Protein AF-A0A6M1YIR1-F1 (afdb_monomer_lite)

Structure (mmCIF, N/CA/C/O backbone):
data_AF-A0A6M1YIR1-F1
#
_entry.id   AF-A0A6M1YIR1-F1
#
loop_
_atom_site.group_PDB
_atom_site.id
_atom_site.type_symbol
_atom_site.label_atom_id
_atom_site.label_alt_id
_atom_site.label_comp_id
_atom_site.label_asym_id
_atom_site.label_entity_id
_atom_site.label_seq_id
_atom_site.pdbx_PDB_ins_code
_atom_site.Cartn_x
_atom_site.Cartn_y
_atom_site.Cartn_z
_atom_site.occupancy
_atom_site.B_iso_or_equiv
_atom_site.auth_seq_id
_atom_site.auth_comp_id
_atom_site.auth_asym_id
_atom_site.auth_atom_id
_atom_site.pdbx_PDB_model_num
ATOM 1 N N . ALA A 1 1 ? -8.664 -7.525 7.347 1.00 72.62 1 ALA A N 1
ATOM 2 C CA . ALA A 1 1 ? -7.209 -7.748 7.462 1.00 72.62 1 ALA A CA 1
ATOM 3 C C . ALA A 1 1 ? -6.805 -9.160 7.034 1.00 72.62 1 ALA A C 1
ATOM 5 O O . ALA A 1 1 ? -6.146 -9.256 6.020 1.00 72.62 1 ALA A O 1
ATOM 6 N N . MET A 1 2 ? -7.234 -10.249 7.694 1.00 84.50 2 MET A N 1
ATOM 7 C CA . MET A 1 2 ? -6.685 -11.610 7.453 1.00 84.50 2 MET A CA 1
ATOM 8 C C . MET A 1 2 ? -6.584 -12.082 5.988 1.00 84.50 2 MET A C 1
ATOM 10 O O . MET A 1 2 ? -5.693 -12.856 5.674 1.00 84.50 2 MET A O 1
ATOM 14 N N . TYR A 1 3 ? -7.477 -11.632 5.101 1.00 91.62 3 TYR A N 1
ATOM 15 C CA . TYR A 1 3 ? -7.536 -12.110 3.716 1.00 91.62 3 TYR A CA 1
ATOM 16 C C . TYR A 1 3 ? -6.988 -11.143 2.663 1.00 91.62 3 TYR A C 1
ATOM 18 O O . TYR A 1 3 ? -6.959 -11.531 1.503 1.00 91.62 3 TYR A O 1
ATOM 26 N N . HIS A 1 4 ? -6.598 -9.911 3.018 1.00 95.69 4 HIS A N 1
ATOM 27 C CA . HIS A 1 4 ? -6.227 -8.901 2.009 1.00 95.69 4 HIS A CA 1
ATOM 28 C C . HIS A 1 4 ? -5.069 -9.372 1.109 1.00 95.69 4 HIS A C 1
ATOM 30 O O . HIS A 1 4 ? -5.138 -9.214 -0.104 1.00 95.69 4 HIS A O 1
ATOM 36 N N . ASP A 1 5 ? -4.122 -10.093 1.710 1.00 96.31 5 ASP A N 1
ATOM 37 C CA . ASP A 1 5 ? -2.925 -10.659 1.089 1.00 96.31 5 ASP A CA 1
ATOM 38 C C . ASP A 1 5 ? -3.061 -12.124 0.636 1.00 96.31 5 ASP A C 1
ATOM 40 O O . ASP A 1 5 ? -2.069 -12.773 0.303 1.00 96.31 5 ASP A O 1
ATOM 44 N N . ILE A 1 6 ? -4.270 -12.700 0.609 1.00 96.75 6 ILE A N 1
ATOM 45 C CA . ILE A 1 6 ? -4.440 -14.145 0.356 1.00 96.75 6 ILE A CA 1
ATOM 46 C C . ILE A 1 6 ? -3.857 -14.598 -0.994 1.00 96.75 6 ILE A C 1
ATOM 48 O O . ILE A 1 6 ? -3.496 -15.758 -1.148 1.00 96.75 6 ILE A O 1
ATOM 52 N N . GLY A 1 7 ? -3.712 -13.708 -1.978 1.00 96.81 7 GLY A N 1
ATOM 53 C CA . GLY A 1 7 ? -3.092 -14.065 -3.255 1.00 96.81 7 GLY A CA 1
ATOM 54 C C . GLY A 1 7 ? -1.586 -14.329 -3.186 1.00 96.81 7 GLY A C 1
ATOM 55 O O . GLY A 1 7 ? -1.067 -15.011 -4.070 1.00 96.81 7 GLY A O 1
ATOM 56 N N . LYS A 1 8 ? -0.887 -13.885 -2.129 1.00 96.06 8 LYS A N 1
ATOM 57 C CA . LYS A 1 8 ? 0.551 -14.149 -1.941 1.00 96.06 8 LYS A CA 1
ATOM 58 C C . LYS A 1 8 ? 0.862 -15.647 -1.831 1.00 96.06 8 LYS A C 1
ATOM 60 O O . LYS A 1 8 ? 1.969 -16.063 -2.157 1.00 96.06 8 LYS A O 1
ATOM 65 N N . ILE A 1 9 ? -0.119 -16.481 -1.457 1.00 95.12 9 ILE A N 1
ATOM 66 C CA . ILE A 1 9 ? 0.056 -17.939 -1.305 1.00 95.12 9 ILE A CA 1
ATOM 67 C C . ILE A 1 9 ? 0.475 -18.648 -2.599 1.00 95.12 9 ILE A C 1
ATOM 69 O O . ILE A 1 9 ? 1.015 -19.749 -2.540 1.00 95.12 9 ILE A O 1
ATOM 73 N N . TYR A 1 10 ? 0.211 -18.050 -3.764 1.00 94.12 10 TYR A N 1
ATOM 74 C CA . TYR A 1 10 ? 0.579 -18.640 -5.051 1.00 94.12 10 TYR A CA 1
ATOM 75 C C . TYR A 1 10 ? 2.058 -18.444 -5.393 1.00 94.12 10 TYR A C 1
ATOM 77 O O . TYR A 1 10 ? 2.614 -19.216 -6.172 1.00 94.12 10 TYR A O 1
ATOM 85 N N . THR A 1 11 ? 2.685 -17.407 -4.843 1.00 92.31 11 THR A N 1
ATOM 86 C CA . THR A 1 11 ? 4.074 -17.017 -5.119 1.00 92.31 11 THR A CA 1
ATOM 87 C C . THR A 1 11 ? 4.776 -16.517 -3.849 1.00 92.31 11 THR A C 1
ATOM 89 O O . THR A 1 11 ? 5.358 -15.430 -3.844 1.00 92.31 11 THR A O 1
ATOM 92 N N . PRO A 1 12 ? 4.757 -17.293 -2.749 1.00 93.38 12 PRO A N 1
ATOM 93 C CA . PRO A 1 12 ? 5.243 -16.833 -1.450 1.00 93.38 12 PRO A CA 1
ATOM 94 C C . PRO A 1 12 ? 6.713 -16.402 -1.493 1.00 93.38 12 PRO A C 1
ATOM 96 O O . PRO A 1 12 ? 7.084 -15.445 -0.825 1.00 93.38 12 PRO A O 1
ATOM 99 N N . GLN A 1 13 ? 7.537 -17.038 -2.331 1.00 91.81 13 GLN A N 1
ATOM 100 C CA . GLN A 1 13 ? 8.969 -16.765 -2.463 1.00 91.81 13 GLN A CA 1
ATOM 101 C C . GLN A 1 13 ? 9.322 -15.338 -2.922 1.00 91.81 13 GLN A C 1
ATOM 103 O O . GLN A 1 13 ? 10.467 -14.917 -2.748 1.00 91.81 13 GLN A O 1
ATOM 108 N N . TYR A 1 14 ? 8.379 -14.592 -3.508 1.00 91.88 14 TYR A N 1
ATOM 109 C CA . TYR A 1 14 ? 8.599 -13.198 -3.916 1.00 91.88 14 TYR A CA 1
ATOM 110 C C . TYR A 1 14 ? 8.294 -12.195 -2.793 1.00 91.88 14 TYR A C 1
ATOM 112 O O . TYR A 1 14 ? 8.690 -11.043 -2.875 1.00 91.88 14 TYR A O 1
ATOM 120 N N . PHE A 1 15 ? 7.675 -12.620 -1.693 1.00 91.56 15 PHE A N 1
ATOM 121 C CA . PHE A 1 15 ? 7.330 -11.726 -0.590 1.00 91.56 15 PHE A CA 1
ATOM 122 C C . PHE A 1 15 ? 8.348 -11.848 0.541 1.00 91.56 15 PHE A C 1
ATOM 124 O O . PHE A 1 15 ? 8.647 -12.947 1.012 1.00 91.56 15 PHE A O 1
ATOM 131 N N . THR A 1 16 ? 8.910 -10.714 0.962 1.00 87.25 16 THR A N 1
ATOM 132 C 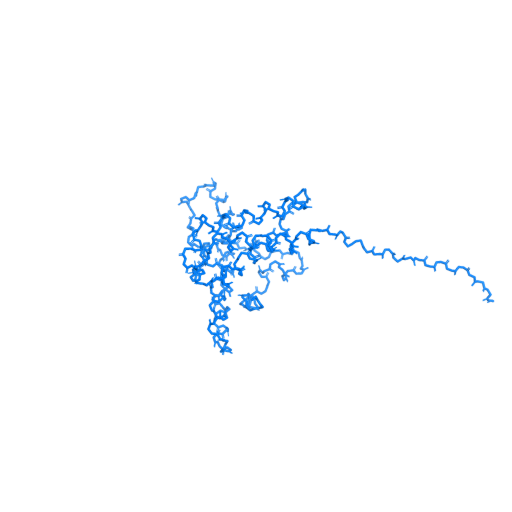CA . THR A 1 16 ? 10.041 -10.647 1.901 1.00 87.25 16 THR A CA 1
ATOM 133 C C . THR A 1 16 ? 9.762 -11.332 3.236 1.00 87.25 16 THR A C 1
ATOM 135 O O . THR A 1 16 ? 10.646 -11.976 3.790 1.00 87.25 16 THR A O 1
ATOM 138 N N . GLU A 1 17 ? 8.524 -11.267 3.717 1.00 85.50 17 GLU A N 1
ATOM 139 C CA . GLU A 1 17 ? 8.056 -11.897 4.951 1.00 85.50 17 GLU A CA 1
ATOM 140 C C . GLU A 1 17 ? 8.088 -13.435 4.911 1.00 85.50 17 GLU A C 1
ATOM 142 O O . GLU A 1 17 ? 8.083 -14.080 5.957 1.00 85.50 17 GLU A O 1
ATOM 147 N N . ASN A 1 18 ? 8.171 -14.031 3.718 1.00 86.62 18 ASN A N 1
ATOM 148 C CA . ASN A 1 18 ? 8.211 -15.481 3.515 1.00 86.62 18 ASN A CA 1
ATOM 149 C C . ASN A 1 18 ? 9.610 -15.999 3.126 1.00 86.62 18 ASN A C 1
ATOM 151 O O . ASN A 1 18 ? 9.806 -17.209 2.987 1.00 86.62 18 ASN A O 1
ATOM 155 N N . GLN A 1 19 ? 10.596 -15.117 2.931 1.00 81.94 19 GLN A N 1
ATOM 156 C CA . GLN A 1 19 ? 11.948 -15.503 2.521 1.00 81.94 19 GLN A CA 1
ATOM 157 C C . GLN A 1 19 ? 12.788 -15.929 3.736 1.00 81.94 19 GLN A C 1
ATOM 159 O O . GLN A 1 19 ? 13.289 -15.102 4.490 1.00 81.94 19 GLN A O 1
ATOM 164 N N . GLN A 1 20 ? 12.989 -17.239 3.910 1.00 72.06 20 GLN A N 1
ATOM 165 C CA . GLN A 1 20 ? 13.767 -17.795 5.033 1.00 72.06 20 GLN A CA 1
ATOM 166 C C . GLN A 1 20 ? 15.288 -17.778 4.811 1.00 72.06 20 GLN A C 1
ATOM 168 O O . GLN A 1 20 ? 16.057 -17.758 5.767 1.00 72.06 20 GLN A O 1
ATOM 173 N N . THR A 1 21 ? 15.742 -17.813 3.556 1.00 66.12 21 THR A N 1
ATOM 174 C CA . THR A 1 21 ? 17.153 -18.052 3.198 1.00 66.12 21 THR A CA 1
ATOM 175 C C . THR A 1 21 ? 17.980 -16.773 3.045 1.00 66.12 21 THR A C 1
ATOM 177 O O . THR A 1 21 ? 19.141 -16.839 2.648 1.00 66.12 21 THR A O 1
ATOM 180 N N . GLY A 1 22 ? 17.397 -15.599 3.315 1.00 71.81 22 GLY A N 1
ATOM 181 C CA . GLY A 1 22 ? 18.049 -14.293 3.141 1.00 71.81 22 GLY A CA 1
ATOM 182 C C . GLY A 1 22 ? 18.348 -13.911 1.682 1.00 71.81 22 GLY A C 1
ATOM 183 O O . GLY A 1 22 ? 18.827 -12.806 1.423 1.00 71.81 22 GLY A O 1
ATOM 184 N N . PHE A 1 23 ? 18.061 -14.792 0.718 1.00 82.25 23 PHE A N 1
ATOM 185 C CA . PHE A 1 23 ? 18.210 -14.509 -0.703 1.00 82.25 23 PHE A CA 1
ATOM 186 C C . PHE A 1 23 ? 16.923 -13.903 -1.266 1.00 82.25 23 PHE A C 1
ATOM 188 O O . PHE A 1 23 ? 15.890 -14.567 -1.341 1.00 82.25 23 PHE A O 1
ATOM 195 N N . ASN A 1 24 ? 17.004 -12.642 -1.694 1.00 86.69 24 ASN A N 1
ATOM 196 C CA . ASN A 1 24 ? 15.882 -11.958 -2.319 1.00 86.69 24 ASN A CA 1
ATOM 197 C C . ASN A 1 24 ? 15.771 -12.337 -3.804 1.00 86.69 24 ASN A C 1
ATOM 199 O O . ASN A 1 24 ? 16.600 -11.920 -4.618 1.00 86.69 24 ASN A O 1
ATOM 203 N N . MET A 1 25 ? 14.711 -13.077 -4.144 1.00 89.00 25 MET A N 1
ATOM 204 C CA . MET A 1 25 ? 14.412 -13.535 -5.506 1.00 89.00 25 MET A CA 1
ATOM 205 C C . MET A 1 25 ? 14.293 -12.395 -6.524 1.00 89.00 25 MET A C 1
ATOM 207 O O . MET A 1 25 ? 14.624 -12.593 -7.689 1.00 89.00 25 MET A O 1
ATOM 211 N N . HIS A 1 26 ? 13.897 -11.194 -6.095 1.00 93.25 26 HIS A N 1
ATOM 212 C CA . HIS A 1 26 ? 13.769 -10.027 -6.971 1.00 93.25 26 HIS A CA 1
ATOM 213 C C . HIS A 1 26 ? 15.094 -9.539 -7.570 1.00 93.25 26 HIS A C 1
ATOM 215 O O . HIS A 1 26 ? 15.085 -8.763 -8.514 1.00 93.25 26 HIS A O 1
ATOM 221 N N . ARG A 1 27 ? 16.246 -10.017 -7.078 1.00 90.62 27 ARG A N 1
ATOM 222 C CA . ARG A 1 27 ? 17.555 -9.733 -7.696 1.00 90.62 27 ARG A CA 1
ATOM 223 C C . ARG A 1 27 ? 17.753 -10.405 -9.057 1.00 90.62 27 ARG A C 1
ATOM 225 O O . ARG A 1 27 ? 18.720 -10.087 -9.737 1.00 90.62 27 ARG A O 1
ATOM 232 N N . LEU A 1 28 ? 16.897 -11.363 -9.411 1.00 91.81 28 LEU A N 1
ATOM 233 C CA . LEU A 1 28 ? 16.970 -12.120 -10.662 1.00 91.81 28 LEU A CA 1
ATOM 234 C C . LEU A 1 28 ? 16.115 -11.516 -11.785 1.00 91.81 28 LEU A C 1
ATOM 236 O O . LEU A 1 28 ? 16.090 -12.079 -12.874 1.00 91.81 28 LEU A O 1
ATOM 240 N N . PHE A 1 29 ? 15.402 -10.424 -11.511 1.00 94.81 29 PHE A N 1
ATOM 241 C CA . PHE A 1 29 ? 14.403 -9.843 -12.399 1.00 94.81 29 PHE A CA 1
ATOM 242 C C . PHE A 1 29 ? 14.660 -8.355 -12.591 1.00 94.81 29 PHE A C 1
ATOM 244 O O . PHE A 1 29 ? 15.182 -7.684 -11.695 1.00 94.81 29 PHE A O 1
ATOM 251 N N . GLU A 1 30 ? 14.215 -7.827 -13.725 1.00 96.31 30 GLU A N 1
ATOM 252 C CA . GLU A 1 30 ? 14.158 -6.383 -13.912 1.00 96.31 30 GLU A CA 1
ATOM 253 C C . GLU A 1 30 ? 13.113 -5.752 -12.967 1.00 96.31 30 GLU A C 1
ATOM 255 O O . GLU A 1 30 ? 12.180 -6.430 -12.508 1.00 96.31 30 GLU A O 1
ATOM 260 N N . PRO A 1 31 ? 13.228 -4.449 -12.645 1.00 97.06 31 PRO A N 1
ATOM 261 C CA . PRO A 1 31 ? 12.301 -3.795 -11.724 1.00 97.06 31 PRO A CA 1
ATOM 262 C C . PRO A 1 31 ? 10.833 -3.905 -12.155 1.00 97.06 31 PRO A C 1
ATOM 264 O O . PRO A 1 31 ? 9.969 -4.144 -11.313 1.00 97.06 31 PRO A O 1
ATOM 267 N N . GLU A 1 32 ? 10.548 -3.775 -13.455 1.00 97.06 32 GLU A N 1
ATOM 268 C CA . GLU A 1 32 ? 9.191 -3.935 -13.997 1.00 97.06 32 GLU A CA 1
ATOM 269 C C . GLU A 1 32 ? 8.645 -5.344 -13.726 1.00 97.06 32 GLU A C 1
ATOM 271 O O . GLU A 1 32 ? 7.548 -5.489 -13.191 1.00 97.06 32 GLU A O 1
ATOM 276 N N . GLU A 1 33 ? 9.422 -6.388 -14.020 1.00 96.88 33 GLU A N 1
ATOM 277 C CA . GLU A 1 33 ? 9.016 -7.780 -13.793 1.00 96.88 33 GLU A CA 1
ATOM 278 C C . GLU A 1 33 ? 8.751 -8.050 -12.306 1.00 96.88 33 GLU A C 1
ATOM 280 O O . GLU A 1 33 ? 7.743 -8.657 -11.938 1.00 96.88 33 GLU A O 1
ATOM 285 N N . SER A 1 34 ? 9.623 -7.538 -11.436 1.00 97.19 34 SER A N 1
ATOM 286 C CA . SER A 1 34 ? 9.454 -7.624 -9.987 1.00 97.19 34 SER A CA 1
ATOM 287 C C . SER A 1 34 ? 8.181 -6.934 -9.499 1.00 97.19 34 SER A C 1
ATOM 289 O O . SER A 1 34 ? 7.460 -7.493 -8.670 1.00 97.19 34 SER A O 1
ATOM 291 N N . ALA A 1 35 ? 7.879 -5.744 -10.025 1.00 97.38 35 ALA A N 1
ATOM 292 C CA . ALA A 1 35 ? 6.650 -5.032 -9.703 1.00 97.38 35 ALA A CA 1
ATOM 293 C C . ALA A 1 35 ? 5.416 -5.827 -10.145 1.00 97.38 35 ALA A C 1
ATOM 295 O O . ALA A 1 35 ? 4.482 -5.976 -9.360 1.00 97.38 35 ALA A O 1
ATOM 296 N N . GLN A 1 36 ? 5.431 -6.402 -11.351 1.00 96.94 36 GLN A N 1
ATOM 297 C CA . GLN A 1 36 ? 4.320 -7.208 -11.863 1.00 96.94 36 GLN A CA 1
ATOM 298 C C . GLN A 1 36 ? 4.069 -8.464 -11.019 1.00 96.94 36 GLN A C 1
ATOM 300 O O . GLN A 1 36 ? 2.919 -8.745 -10.678 1.00 96.94 36 GLN A O 1
ATOM 305 N N . LEU A 1 37 ? 5.126 -9.172 -10.602 1.00 95.94 37 LEU A N 1
ATOM 306 C CA . LEU A 1 37 ? 5.015 -10.334 -9.709 1.00 95.94 37 LEU A CA 1
ATOM 307 C C . LEU A 1 37 ? 4.378 -9.979 -8.360 1.00 95.94 37 LEU A C 1
ATOM 309 O O . LEU A 1 37 ? 3.604 -10.769 -7.815 1.00 95.94 37 LEU A O 1
ATOM 313 N N . ILE A 1 38 ? 4.687 -8.794 -7.827 1.00 96.56 38 ILE A N 1
ATOM 314 C CA . ILE A 1 38 ? 4.046 -8.294 -6.611 1.00 96.56 38 ILE A CA 1
ATOM 315 C C . ILE A 1 38 ? 2.594 -7.931 -6.897 1.00 96.56 38 ILE A C 1
ATOM 317 O O . ILE A 1 38 ? 1.720 -8.424 -6.196 1.00 96.56 38 ILE A O 1
ATOM 321 N N . ILE A 1 39 ? 2.305 -7.127 -7.923 1.00 97.81 39 ILE A N 1
ATOM 322 C CA . ILE A 1 39 ? 0.946 -6.660 -8.252 1.00 97.81 39 ILE A CA 1
ATOM 323 C C . ILE A 1 39 ? -0.032 -7.831 -8.435 1.00 97.81 39 ILE A C 1
ATOM 325 O O . ILE A 1 39 ? -1.195 -7.746 -8.029 1.00 97.81 39 ILE A O 1
ATOM 329 N N . GLU A 1 40 ? 0.439 -8.948 -8.988 1.00 97.19 40 GLU A N 1
ATOM 330 C CA . GLU A 1 40 ? -0.371 -10.132 -9.274 1.00 97.19 40 GLU A CA 1
ATOM 331 C C . GLU A 1 40 ? -1.045 -10.752 -8.032 1.00 97.19 40 GLU A C 1
ATOM 333 O O . GLU A 1 40 ? -2.085 -11.407 -8.157 1.00 97.19 40 GLU A O 1
ATOM 338 N N . HIS A 1 41 ? -0.532 -10.527 -6.813 1.00 97.81 41 HIS A N 1
ATOM 339 C CA . HIS A 1 41 ? -1.185 -11.060 -5.609 1.00 97.81 41 HIS A CA 1
ATOM 340 C C . HIS A 1 41 ? -2.612 -10.517 -5.433 1.00 97.81 41 HIS A C 1
ATOM 342 O O . HIS A 1 41 ? -3.475 -11.225 -4.917 1.00 97.81 41 HIS A O 1
ATOM 348 N N . VAL A 1 42 ? -2.902 -9.301 -5.902 1.00 97.81 42 VAL A N 1
ATOM 349 C CA . VAL A 1 42 ? -4.242 -8.713 -5.797 1.00 97.81 42 VAL A CA 1
ATOM 350 C C . VAL A 1 42 ? -5.231 -9.471 -6.682 1.00 97.81 42 VAL A C 1
ATOM 352 O O . VAL A 1 42 ? -6.286 -9.909 -6.217 1.00 97.81 42 VAL A O 1
ATOM 355 N N . THR A 1 43 ? -4.887 -9.680 -7.955 1.00 96.75 43 THR A N 1
ATOM 356 C CA . THR A 1 43 ? -5.769 -10.346 -8.928 1.00 96.75 43 THR A CA 1
ATOM 357 C C . THR A 1 43 ? -5.939 -11.829 -8.606 1.00 96.75 43 THR A C 1
ATOM 359 O O . THR A 1 43 ? -7.059 -12.347 -8.652 1.00 96.75 43 THR A O 1
ATOM 362 N N . ARG A 1 44 ? -4.864 -12.509 -8.186 1.00 97.50 44 ARG A N 1
ATOM 363 C CA . ARG A 1 44 ? -4.930 -13.896 -7.698 1.00 97.50 44 ARG A CA 1
ATOM 364 C C . ARG A 1 44 ? -5.744 -14.016 -6.415 1.00 97.50 44 ARG A C 1
ATOM 366 O O . ARG A 1 44 ? -6.527 -14.956 -6.275 1.00 97.50 44 ARG A O 1
ATOM 373 N N . GLY A 1 45 ? -5.594 -13.059 -5.500 1.00 97.88 45 GLY A N 1
ATOM 374 C CA . GLY A 1 45 ? -6.371 -12.990 -4.268 1.00 97.88 45 GLY A CA 1
ATOM 375 C C . GLY A 1 45 ? -7.864 -12.818 -4.544 1.00 97.88 45 GLY A C 1
ATOM 376 O O . GLY A 1 45 ? -8.679 -13.537 -3.967 1.00 97.88 45 GLY A O 1
ATOM 377 N N . GLU A 1 46 ? -8.233 -11.927 -5.470 1.00 97.94 46 GLU A N 1
ATOM 378 C CA . GLU A 1 46 ? -9.621 -11.745 -5.904 1.00 97.94 46 GLU A CA 1
ATOM 379 C C . GLU A 1 46 ? -10.192 -13.036 -6.506 1.00 97.94 46 GLU A C 1
ATOM 381 O O . GLU A 1 46 ? -11.279 -13.471 -6.111 1.00 97.94 46 GLU A O 1
ATOM 386 N N . ALA A 1 47 ? -9.475 -13.657 -7.449 1.00 97.94 47 ALA A N 1
ATOM 387 C CA . ALA A 1 47 ? -9.922 -14.881 -8.110 1.00 97.94 47 ALA A CA 1
ATOM 388 C C . ALA A 1 47 ? -10.165 -16.010 -7.096 1.00 97.94 47 ALA A C 1
ATOM 390 O O . ALA A 1 47 ? -11.217 -16.655 -7.114 1.00 97.94 47 ALA A O 1
ATOM 391 N N . LEU A 1 48 ? -9.234 -16.187 -6.156 1.00 97.94 48 LEU A N 1
ATOM 392 C CA . LEU A 1 48 ? -9.340 -17.164 -5.080 1.00 97.94 48 LEU A CA 1
ATOM 393 C C . LEU A 1 48 ? -10.521 -16.858 -4.148 1.00 97.94 48 LEU A C 1
ATOM 395 O O . LEU A 1 48 ? -11.337 -17.733 -3.863 1.00 97.94 48 LEU A O 1
ATOM 399 N N . ALA A 1 49 ? -10.674 -15.608 -3.712 1.00 97.69 49 ALA A N 1
ATOM 400 C CA . ALA A 1 49 ? -11.782 -15.201 -2.854 1.00 97.69 49 ALA A CA 1
ATOM 401 C C . ALA A 1 49 ? -13.150 -15.452 -3.512 1.00 97.69 49 ALA A C 1
ATOM 403 O O . ALA A 1 49 ? -14.082 -15.912 -2.847 1.00 97.69 49 ALA A O 1
ATOM 404 N N . ARG A 1 50 ? -13.265 -15.214 -4.826 1.00 97.88 50 ARG A N 1
ATOM 405 C CA . ARG A 1 50 ? -14.470 -15.529 -5.612 1.00 97.88 50 ARG A CA 1
ATOM 406 C C . ARG A 1 50 ? -14.714 -17.030 -5.717 1.00 97.88 50 ARG A C 1
ATOM 408 O O . ARG A 1 50 ? -15.847 -17.464 -5.518 1.00 97.88 50 ARG A O 1
ATOM 415 N N . GLN A 1 51 ? -13.672 -17.818 -5.979 1.00 98.00 51 GLN A N 1
ATOM 416 C CA . GLN A 1 51 ? -13.760 -19.278 -6.049 1.00 98.00 51 GLN A CA 1
ATOM 417 C C . GLN A 1 51 ? -14.313 -19.874 -4.747 1.00 98.00 51 GLN A C 1
ATOM 419 O O . GLN A 1 51 ? -15.193 -20.734 -4.783 1.00 98.00 51 GLN A O 1
ATOM 424 N N . TYR A 1 52 ? -13.850 -19.371 -3.601 1.00 97.69 52 TYR A N 1
ATOM 425 C CA . TYR A 1 52 ? -14.303 -19.799 -2.274 1.00 97.69 52 TYR A CA 1
ATOM 426 C C . TYR A 1 52 ? -15.554 -19.063 -1.775 1.00 97.69 52 TYR A C 1
ATOM 428 O O . TYR A 1 52 ? -15.976 -19.270 -0.639 1.00 97.69 52 TYR A O 1
ATOM 436 N N . LYS A 1 53 ? -16.184 -18.243 -2.627 1.00 97.69 53 LYS A N 1
ATOM 437 C CA . LYS A 1 53 ? -17.435 -17.525 -2.339 1.00 97.69 53 LYS A CA 1
ATOM 438 C C . LYS A 1 53 ? -17.355 -16.658 -1.077 1.00 97.69 53 LYS A C 1
ATOM 440 O O . LYS A 1 53 ? -18.324 -16.569 -0.321 1.00 97.69 53 LYS A O 1
ATOM 445 N N . LEU A 1 54 ? -16.209 -16.012 -0.845 1.00 97.19 54 LEU A N 1
ATOM 446 C CA . LEU A 1 54 ? -16.095 -15.027 0.226 1.00 97.19 54 LEU A CA 1
ATOM 447 C C . LEU A 1 54 ? -17.096 -13.879 0.001 1.00 97.19 54 LEU A C 1
ATOM 449 O O . LEU A 1 54 ? -17.401 -13.543 -1.148 1.00 97.19 54 LEU A O 1
ATOM 453 N N . PRO A 1 55 ? -17.606 -13.243 1.073 1.00 97.62 55 PRO A N 1
ATOM 454 C CA . PRO A 1 55 ? -18.515 -12.114 0.927 1.00 97.62 55 PRO A CA 1
ATOM 455 C C . PRO A 1 55 ? -17.881 -10.974 0.121 1.00 97.62 55 PRO A C 1
ATOM 457 O O . PRO A 1 55 ? -16.676 -10.727 0.209 1.00 97.62 55 PRO A O 1
ATOM 460 N N . GLN A 1 56 ? -18.707 -10.229 -0.622 1.00 97.12 56 GLN A N 1
ATOM 461 C CA . GLN A 1 56 ? -18.230 -9.175 -1.527 1.00 97.12 56 GLN A CA 1
ATOM 462 C C . GLN A 1 56 ? -17.399 -8.100 -0.811 1.00 97.12 56 GLN A C 1
ATOM 464 O O . GLN A 1 56 ? -16.472 -7.559 -1.403 1.00 97.12 56 GLN A O 1
ATOM 469 N N . SER A 1 57 ? -17.673 -7.830 0.468 1.00 95.88 57 SER A N 1
ATOM 470 C CA . SER A 1 57 ? -16.869 -6.913 1.281 1.00 95.88 57 SER A CA 1
ATOM 471 C C . SER A 1 57 ? -15.408 -7.360 1.403 1.00 95.88 57 SER A C 1
ATOM 473 O O . SER A 1 57 ? -14.514 -6.534 1.263 1.00 95.88 57 SER A O 1
ATOM 475 N N . PHE A 1 58 ? -15.137 -8.655 1.585 1.00 96.69 58 PHE A N 1
ATOM 476 C CA . PHE A 1 58 ? -13.769 -9.183 1.640 1.00 96.69 58 PHE A CA 1
ATOM 477 C C . PHE A 1 58 ? -13.082 -9.117 0.278 1.00 96.69 58 PHE A C 1
ATOM 479 O O . PHE A 1 58 ? -11.926 -8.709 0.200 1.00 96.69 58 PHE A O 1
ATOM 486 N N . ILE A 1 59 ? -13.805 -9.465 -0.790 1.00 97.69 59 ILE A N 1
ATOM 487 C CA . ILE A 1 59 ? -13.300 -9.356 -2.164 1.00 97.69 59 ILE A CA 1
ATOM 488 C C . ILE A 1 59 ? -12.928 -7.900 -2.478 1.00 97.69 59 ILE A C 1
ATOM 490 O O . ILE A 1 59 ? -11.875 -7.649 -3.053 1.00 97.69 59 ILE A O 1
ATOM 494 N N . ASN A 1 60 ? -13.753 -6.936 -2.063 1.00 97.69 60 ASN A N 1
ATOM 495 C CA . ASN A 1 60 ? -13.463 -5.515 -2.248 1.00 97.69 60 ASN A CA 1
ATOM 496 C C . ASN A 1 60 ? -12.189 -5.101 -1.509 1.00 97.69 60 ASN A C 1
ATOM 498 O O . ASN A 1 60 ? -11.330 -4.483 -2.120 1.00 97.69 60 ASN A O 1
ATOM 502 N N . ILE A 1 61 ? -12.013 -5.509 -0.246 1.00 98.12 61 ILE A N 1
ATOM 503 C CA . ILE A 1 61 ? -10.778 -5.224 0.502 1.00 98.12 61 ILE A CA 1
ATOM 504 C C . ILE A 1 61 ? -9.540 -5.771 -0.216 1.00 98.12 61 ILE A C 1
ATOM 506 O O . ILE A 1 61 ? -8.548 -5.059 -0.326 1.00 98.12 61 ILE A O 1
ATOM 510 N N . ILE A 1 62 ? -9.591 -7.001 -0.735 1.00 98.12 62 ILE A N 1
ATOM 511 C CA . ILE A 1 62 ? -8.465 -7.580 -1.485 1.00 98.12 62 ILE A CA 1
ATOM 512 C C . ILE A 1 62 ? -8.115 -6.708 -2.693 1.00 98.12 62 ILE A C 1
ATOM 514 O O . ILE A 1 62 ? -6.948 -6.435 -2.926 1.00 98.12 62 ILE A O 1
ATOM 518 N N . ARG A 1 63 ? -9.108 -6.205 -3.425 1.00 97.94 63 ARG A N 1
ATOM 519 C CA . ARG A 1 63 ? -8.880 -5.371 -4.615 1.00 97.94 63 ARG A CA 1
ATOM 520 C C . ARG A 1 63 ? -8.434 -3.946 -4.287 1.00 97.94 63 ARG A C 1
ATOM 522 O O . ARG A 1 63 ? -7.703 -3.340 -5.060 1.00 97.94 63 ARG A O 1
ATOM 529 N N . GLU A 1 64 ? -8.910 -3.402 -3.171 1.00 98.12 64 GLU A N 1
ATOM 530 C CA . GLU A 1 64 ? -8.806 -1.976 -2.843 1.00 98.12 64 GLU A CA 1
ATOM 531 C C . GLU A 1 64 ? -7.646 -1.631 -1.901 1.00 98.12 64 GLU A C 1
ATOM 533 O O . GLU A 1 64 ? -7.271 -0.463 -1.825 1.00 98.12 64 GLU A O 1
ATOM 538 N N . HIS A 1 65 ? -7.077 -2.593 -1.165 1.00 97.94 65 HIS A N 1
ATOM 539 C CA . HIS A 1 65 ? -6.142 -2.281 -0.073 1.00 97.94 65 HIS A CA 1
ATOM 540 C C . HIS A 1 65 ? -4.846 -1.585 -0.521 1.00 97.94 65 HIS A C 1
ATOM 542 O O . HIS A 1 65 ? -4.284 -0.811 0.249 1.00 97.94 65 HIS A O 1
ATOM 548 N N . HIS A 1 66 ? -4.400 -1.781 -1.763 1.00 98.00 66 HIS A N 1
ATOM 549 C CA . HIS A 1 66 ? -3.315 -0.989 -2.351 1.00 98.00 66 HIS A CA 1
ATOM 550 C C . HIS A 1 66 ? -3.802 0.169 -3.229 1.00 98.00 66 HIS A C 1
ATOM 552 O O . HIS A 1 66 ? -3.022 1.053 -3.577 1.00 98.00 66 HIS A O 1
ATOM 558 N N . GLY A 1 67 ? -5.094 0.221 -3.557 1.00 98.06 67 GLY A N 1
ATOM 559 C CA . GLY A 1 67 ? -5.645 1.221 -4.460 1.00 98.06 67 GLY A CA 1
ATOM 560 C C . GLY A 1 67 ? -4.889 1.242 -5.783 1.00 98.06 67 GLY A C 1
ATOM 561 O O . GLY A 1 67 ? -4.720 0.210 -6.425 1.00 98.06 67 GLY A O 1
ATOM 562 N N . THR A 1 68 ? -4.418 2.419 -6.174 1.00 98.06 68 THR A N 1
ATOM 563 C CA . THR A 1 68 ? -3.630 2.623 -7.397 1.00 98.06 68 THR A CA 1
ATOM 564 C C . THR A 1 68 ? -2.187 3.035 -7.109 1.00 98.06 68 THR A C 1
ATOM 566 O O . THR A 1 68 ? -1.556 3.658 -7.958 1.00 98.06 68 THR A O 1
ATOM 569 N N . THR A 1 69 ? -1.658 2.745 -5.913 1.00 97.62 69 THR A N 1
ATOM 570 C CA . THR A 1 69 ? -0.299 3.165 -5.527 1.00 97.62 69 THR A CA 1
ATOM 571 C C . THR A 1 69 ? 0.783 2.480 -6.360 1.00 97.62 69 THR A C 1
ATOM 573 O O . THR A 1 69 ? 0.544 1.444 -6.980 1.00 97.62 69 THR A O 1
ATOM 576 N N . HIS A 1 70 ? 2.004 3.010 -6.316 1.00 95.88 70 HIS A N 1
ATOM 577 C CA . HIS A 1 70 ? 3.176 2.313 -6.837 1.00 95.88 70 HIS A CA 1
ATOM 578 C C . HIS A 1 70 ? 3.623 1.158 -5.946 1.00 95.88 70 HIS A C 1
ATOM 580 O O . HIS A 1 70 ? 3.563 1.236 -4.715 1.00 95.88 70 HIS A O 1
ATOM 586 N N . VAL A 1 71 ? 4.223 0.148 -6.568 1.00 95.94 71 VAL A N 1
ATOM 587 C CA . VAL A 1 71 ? 5.232 -0.694 -5.928 1.00 95.94 71 VAL A CA 1
ATOM 588 C C . VAL A 1 71 ? 6.531 0.117 -5.836 1.00 95.94 71 VAL A C 1
ATOM 590 O O . VAL A 1 71 ? 7.434 0.015 -6.667 1.00 95.94 71 VAL A O 1
ATOM 593 N N . GLU A 1 72 ? 6.582 0.994 -4.831 1.00 92.62 72 GLU A N 1
ATOM 594 C CA . GLU A 1 72 ? 7.546 2.100 -4.709 1.00 92.62 72 GLU A CA 1
ATOM 595 C C . GLU A 1 72 ? 9.019 1.669 -4.806 1.00 92.62 72 GLU A C 1
ATOM 597 O O . GLU A 1 72 ? 9.834 2.378 -5.395 1.00 92.62 72 GLU A O 1
ATOM 602 N N . SER A 1 73 ? 9.379 0.513 -4.239 1.00 92.00 73 SER A N 1
ATOM 603 C CA . SER A 1 73 ? 10.757 0.005 -4.253 1.00 92.00 73 SER A CA 1
ATOM 604 C C . SER A 1 73 ? 11.277 -0.198 -5.677 1.00 92.00 73 SER A C 1
ATOM 606 O O . SER A 1 73 ? 12.359 0.286 -6.012 1.00 92.00 73 SER A O 1
ATOM 608 N N . PHE A 1 74 ? 10.490 -0.866 -6.519 1.00 96.50 74 PHE A N 1
ATOM 609 C CA . PHE A 1 74 ? 10.862 -1.171 -7.896 1.00 96.50 74 PHE A CA 1
ATOM 610 C C . PHE A 1 74 ? 10.676 0.025 -8.824 1.00 96.50 74 PHE A C 1
ATOM 612 O O . PHE A 1 74 ? 11.504 0.223 -9.709 1.00 96.50 74 PHE A O 1
ATOM 619 N N . TYR A 1 75 ? 9.686 0.885 -8.570 1.00 96.81 75 TYR A N 1
ATOM 620 C CA . TYR A 1 75 ? 9.554 2.142 -9.310 1.00 96.81 75 TYR A CA 1
ATOM 621 C C . TYR A 1 75 ? 10.788 3.038 -9.127 1.00 96.81 75 TYR A C 1
ATOM 623 O O . TYR A 1 75 ? 11.392 3.493 -10.097 1.00 96.81 75 TYR A O 1
ATOM 631 N N . ARG A 1 76 ? 11.255 3.211 -7.883 1.00 95.12 76 ARG A N 1
ATOM 632 C CA . ARG A 1 76 ? 12.497 3.952 -7.600 1.00 95.12 76 ARG A CA 1
ATOM 633 C C . ARG A 1 76 ? 13.729 3.298 -8.209 1.00 95.12 76 ARG A C 1
ATOM 635 O O . ARG A 1 76 ? 14.657 4.001 -8.594 1.00 95.12 76 ARG A O 1
ATOM 642 N N . GLN A 1 77 ? 13.778 1.969 -8.254 1.00 95.75 77 GLN A N 1
ATOM 643 C CA . GLN A 1 77 ? 14.881 1.260 -8.896 1.00 95.75 77 GLN A CA 1
ATOM 644 C C . GLN A 1 77 ? 14.896 1.514 -10.409 1.00 95.75 77 GLN A C 1
ATOM 646 O O . GLN A 1 77 ? 15.958 1.797 -10.956 1.00 95.75 77 GLN A O 1
ATOM 651 N N . ALA A 1 78 ? 13.732 1.488 -11.061 1.00 97.12 78 ALA A N 1
ATOM 652 C CA . ALA A 1 78 ? 13.602 1.813 -12.478 1.00 97.12 78 ALA A CA 1
ATOM 653 C C . ALA A 1 78 ? 14.034 3.257 -12.778 1.00 97.12 78 ALA A C 1
ATOM 655 O O . ALA A 1 78 ? 14.829 3.470 -13.688 1.00 97.12 78 ALA A O 1
ATOM 656 N N . LEU A 1 79 ? 13.604 4.231 -11.964 1.00 97.00 79 LEU A N 1
ATOM 657 C CA . LEU A 1 79 ? 14.046 5.627 -12.088 1.00 97.00 79 LEU A CA 1
ATOM 658 C C . LEU A 1 79 ? 15.566 5.759 -11.977 1.00 97.00 79 LEU A C 1
ATOM 660 O O . LEU A 1 79 ? 16.189 6.394 -12.821 1.00 97.00 79 LEU A O 1
ATOM 664 N N . LYS A 1 80 ? 16.189 5.095 -10.999 1.00 96.69 80 LYS A N 1
ATOM 665 C CA . LYS A 1 80 ? 17.653 5.100 -10.857 1.00 96.69 80 LYS A CA 1
ATOM 666 C C . LYS A 1 80 ? 18.362 4.494 -12.068 1.00 96.69 80 LYS A C 1
ATOM 668 O O . LYS A 1 80 ? 19.370 5.041 -12.510 1.00 96.69 80 LYS A O 1
ATOM 673 N N . ASN A 1 81 ? 17.842 3.392 -12.611 1.00 95.56 81 ASN A N 1
ATOM 674 C CA . ASN A 1 81 ? 18.370 2.779 -13.834 1.00 95.56 81 ASN A CA 1
ATOM 675 C C . ASN A 1 81 ? 18.235 3.722 -15.044 1.00 95.56 81 ASN A C 1
ATOM 677 O O . ASN A 1 81 ? 19.070 3.685 -15.943 1.00 95.56 81 ASN A O 1
ATOM 681 N N . ALA A 1 82 ? 17.225 4.592 -15.033 1.00 95.62 82 ALA A N 1
ATOM 682 C CA . ALA A 1 82 ? 16.990 5.645 -16.014 1.00 95.62 82 ALA A CA 1
ATOM 683 C C . ALA A 1 82 ? 17.665 6.991 -15.667 1.00 95.62 82 ALA A C 1
ATOM 685 O O . ALA A 1 82 ? 17.302 8.018 -16.233 1.00 95.62 82 ALA A O 1
ATOM 686 N N . HIS A 1 83 ? 18.634 7.016 -14.743 1.00 95.69 83 HIS A N 1
ATOM 687 C CA . HIS A 1 83 ? 19.326 8.240 -14.305 1.00 95.69 83 HIS A CA 1
ATOM 688 C C . HIS A 1 83 ? 18.386 9.349 -13.794 1.00 95.69 83 HIS A C 1
ATOM 690 O O . HIS A 1 83 ? 18.624 10.532 -14.027 1.00 95.69 83 HIS A O 1
ATOM 696 N N . ASP A 1 84 ? 17.326 8.947 -13.091 1.00 94.19 84 ASP A N 1
ATOM 697 C CA . ASP A 1 84 ? 16.272 9.801 -12.537 1.00 94.19 84 ASP A CA 1
ATOM 698 C C . ASP A 1 84 ? 15.452 10.577 -13.594 1.00 94.19 84 ASP A C 1
ATOM 700 O O . ASP A 1 84 ? 14.710 11.502 -13.256 1.00 94.19 84 ASP A O 1
ATOM 704 N N . ASP A 1 85 ? 15.515 10.171 -14.869 1.00 94.44 85 ASP A N 1
ATOM 705 C CA . ASP A 1 85 ? 14.640 10.679 -15.928 1.00 94.44 85 ASP A CA 1
ATOM 706 C C . ASP A 1 85 ? 13.322 9.888 -15.972 1.00 94.44 85 ASP A C 1
ATOM 708 O O . ASP A 1 85 ? 13.215 8.811 -16.564 1.00 94.44 85 ASP A O 1
ATOM 712 N N . ALA A 1 86 ? 12.285 10.452 -15.349 1.00 92.44 86 ALA A N 1
ATOM 713 C CA . ALA A 1 86 ? 10.953 9.853 -15.307 1.00 92.44 86 ALA A CA 1
ATOM 714 C C . ALA A 1 86 ? 10.304 9.686 -16.693 1.00 92.44 86 ALA A C 1
ATOM 716 O O . ALA A 1 86 ? 9.421 8.848 -16.840 1.00 92.44 86 ALA A O 1
ATOM 717 N N . SER A 1 87 ? 10.738 10.428 -17.722 1.00 94.69 87 SER A N 1
ATOM 718 C CA . SER A 1 87 ? 10.183 10.283 -19.077 1.00 94.69 87 SER A CA 1
ATOM 719 C C . SER A 1 87 ? 10.561 8.957 -19.747 1.00 94.6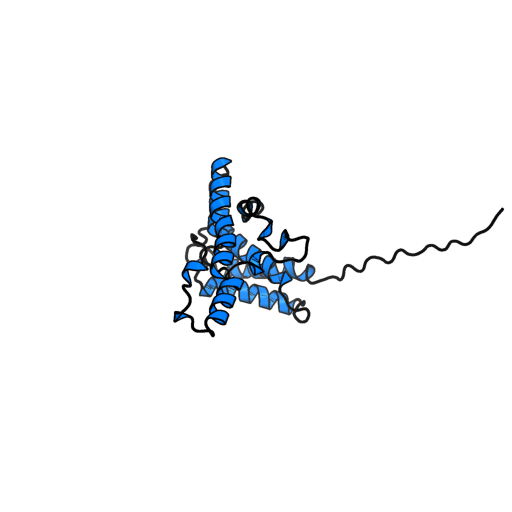9 87 SER A C 1
ATOM 721 O O . SER A 1 87 ? 9.919 8.5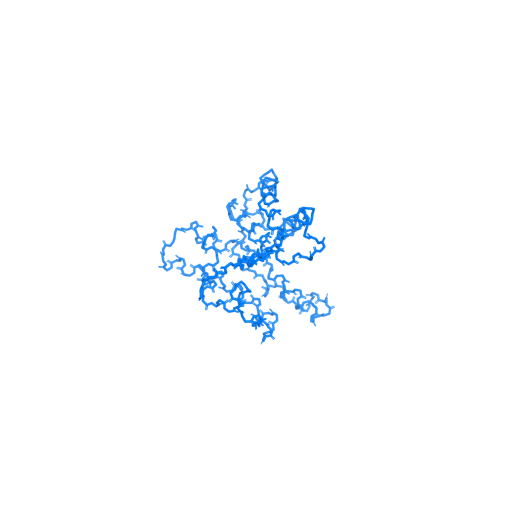46 -20.714 1.00 94.69 87 SER A O 1
ATOM 723 N N . LEU A 1 88 ? 11.577 8.273 -19.213 1.00 94.50 88 LEU A N 1
ATOM 724 C CA . LEU A 1 88 ? 12.061 6.981 -19.693 1.00 94.50 88 LEU A CA 1
ATOM 725 C C . LEU A 1 88 ? 11.427 5.790 -18.959 1.00 94.50 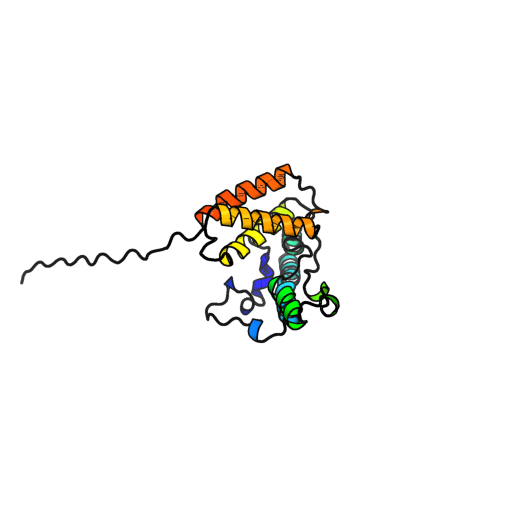88 LEU A C 1
ATOM 727 O O . LEU A 1 88 ? 11.712 4.645 -19.309 1.00 94.50 88 LEU A O 1
ATOM 731 N N . VAL A 1 89 ? 10.586 6.034 -17.948 1.00 96.31 89 VAL A N 1
ATOM 732 C CA . VAL A 1 89 ? 9.956 4.988 -17.133 1.00 96.31 89 VAL A CA 1
ATOM 733 C C . VAL A 1 89 ? 8.444 5.035 -17.313 1.00 96.31 89 VAL A C 1
ATOM 735 O O . VAL A 1 89 ? 7.797 6.033 -17.009 1.00 96.31 89 VAL A O 1
ATOM 738 N N . ASP A 1 90 ? 7.855 3.928 -17.767 1.00 95.56 90 ASP A N 1
ATOM 739 C CA . ASP A 1 90 ? 6.400 3.782 -17.800 1.00 95.56 90 ASP A CA 1
ATOM 740 C C . ASP A 1 90 ? 5.865 3.529 -16.382 1.00 95.56 90 ASP A C 1
ATOM 742 O O . ASP A 1 90 ? 5.834 2.402 -15.884 1.00 95.56 90 ASP A O 1
ATOM 746 N N . GLU A 1 91 ? 5.429 4.604 -15.729 1.00 94.38 91 GLU A N 1
ATOM 747 C CA . GLU A 1 91 ? 4.854 4.595 -14.383 1.00 94.38 91 GLU A CA 1
ATOM 748 C C . GLU A 1 91 ? 3.696 3.590 -14.233 1.00 94.38 91 GLU A C 1
ATOM 750 O O . GLU A 1 91 ? 3.530 2.964 -13.180 1.00 94.38 91 GLU A O 1
ATOM 755 N N . THR A 1 92 ? 2.915 3.363 -15.296 1.00 95.56 92 THR A N 1
ATOM 756 C CA . THR A 1 92 ? 1.735 2.487 -15.246 1.00 95.56 92 THR A CA 1
ATOM 757 C C . THR A 1 92 ? 2.095 1.030 -14.958 1.00 95.56 92 THR A C 1
ATOM 759 O O . THR A 1 92 ? 1.293 0.301 -14.374 1.00 95.56 92 THR A O 1
ATOM 762 N N . LYS A 1 93 ? 3.328 0.620 -15.274 1.00 96.88 93 LYS A N 1
ATOM 763 C CA . LYS A 1 93 ? 3.866 -0.720 -15.002 1.00 96.88 93 LYS A CA 1
ATOM 764 C C . LYS A 1 93 ? 4.159 -0.983 -13.534 1.00 96.88 93 LYS A C 1
ATOM 766 O O . LYS A 1 93 ? 4.367 -2.131 -13.147 1.00 96.88 93 LYS A O 1
ATOM 771 N N . PHE A 1 94 ? 4.168 0.058 -12.712 1.00 98.06 94 PHE A N 1
ATOM 772 C CA . PHE A 1 94 ? 4.458 -0.045 -11.288 1.00 98.06 94 PHE A CA 1
ATOM 773 C C . PHE A 1 94 ? 3.226 0.205 -10.427 1.00 98.06 94 PHE A C 1
ATOM 775 O O . PHE A 1 94 ? 3.318 0.071 -9.209 1.00 98.06 94 PHE A O 1
ATOM 782 N N . ARG A 1 95 ? 2.081 0.564 -11.022 1.00 97.56 95 ARG A N 1
ATOM 783 C CA . ARG A 1 95 ? 0.847 0.851 -10.288 1.00 97.56 95 ARG A CA 1
ATOM 784 C C . ARG A 1 95 ? -0.025 -0.385 -10.132 1.00 97.56 95 ARG A C 1
ATOM 786 O O . ARG A 1 95 ? -0.223 -1.158 -11.068 1.00 97.56 95 ARG A O 1
ATOM 793 N N . TYR A 1 96 ? -0.618 -0.525 -8.951 1.00 98.19 96 TYR A N 1
ATOM 794 C CA . TYR A 1 96 ? -1.716 -1.466 -8.760 1.00 98.19 96 TYR A CA 1
ATOM 795 C C . TYR A 1 96 ? -2.918 -1.068 -9.637 1.00 98.19 96 TYR A C 1
ATOM 797 O O . TYR A 1 96 ? -3.195 0.123 -9.803 1.00 98.19 96 TYR A O 1
ATOM 805 N N . PRO A 1 97 ? -3.678 -2.042 -10.170 1.00 96.31 97 PRO A N 1
ATOM 806 C CA . PRO A 1 97 ? -4.808 -1.767 -11.062 1.00 96.31 97 PRO A CA 1
ATOM 807 C C . PRO A 1 97 ? -6.009 -1.125 -10.347 1.00 96.31 97 PRO A C 1
ATOM 809 O O . PRO A 1 97 ? -6.937 -0.640 -10.997 1.00 96.31 97 PRO A O 1
ATOM 812 N N . GLY A 1 98 ? -6.018 -1.130 -9.012 1.00 96.19 98 GLY A N 1
ATOM 813 C CA . GLY A 1 98 ? -7.117 -0.627 -8.204 1.00 96.19 98 GLY A CA 1
ATOM 814 C C . GLY A 1 98 ? -8.375 -1.502 -8.226 1.00 96.19 98 GLY A C 1
ATOM 815 O O . GLY A 1 98 ? -8.331 -2.687 -8.572 1.00 96.19 98 GLY A O 1
ATOM 816 N N . PRO A 1 99 ? -9.529 -0.927 -7.841 1.00 97.75 99 PRO A N 1
ATOM 817 C CA . PRO A 1 99 ? -9.787 0.511 -7.689 1.00 97.75 99 PRO A CA 1
ATOM 818 C C . PRO A 1 99 ? -9.217 1.118 -6.395 1.00 97.75 99 PRO A C 1
ATOM 820 O O . PRO A 1 99 ? -8.886 0.402 -5.457 1.00 97.75 99 PRO A O 1
ATOM 823 N N . LYS A 1 100 ? -9.165 2.458 -6.327 1.00 98.44 100 LYS A N 1
ATOM 824 C CA . LYS A 1 100 ? -8.944 3.204 -5.074 1.00 98.44 100 LYS A CA 1
ATOM 825 C C . LYS A 1 100 ? -9.980 2.800 -4.003 1.00 98.44 100 LYS A C 1
ATOM 827 O O . LYS A 1 100 ? -11.112 2.476 -4.384 1.00 98.44 100 LYS A O 1
ATOM 832 N N . PRO A 1 101 ? -9.637 2.860 -2.700 1.00 98.19 101 PRO A N 1
ATOM 833 C CA . PRO A 1 101 ? -10.561 2.591 -1.604 1.00 98.19 101 PRO A CA 1
ATOM 834 C C . PRO A 1 101 ? -11.899 3.306 -1.761 1.00 98.19 101 PRO A C 1
ATOM 836 O O . PRO A 1 101 ? -11.945 4.509 -2.024 1.00 98.19 101 PRO A O 1
ATOM 839 N N . ARG A 1 102 ? -12.993 2.567 -1.561 1.00 97.56 102 ARG A N 1
ATOM 840 C CA . ARG A 1 102 ? -14.363 3.105 -1.634 1.00 97.56 102 ARG A CA 1
ATOM 841 C C . ARG A 1 102 ? -15.055 3.184 -0.283 1.00 97.56 102 ARG A C 1
ATOM 843 O O . ARG A 1 102 ? -16.067 3.867 -0.140 1.00 97.56 102 ARG A O 1
ATOM 850 N N . THR A 1 103 ? -14.514 2.503 0.721 1.00 97.44 103 THR A N 1
ATOM 851 C CA . THR A 1 103 ? -15.041 2.513 2.087 1.00 97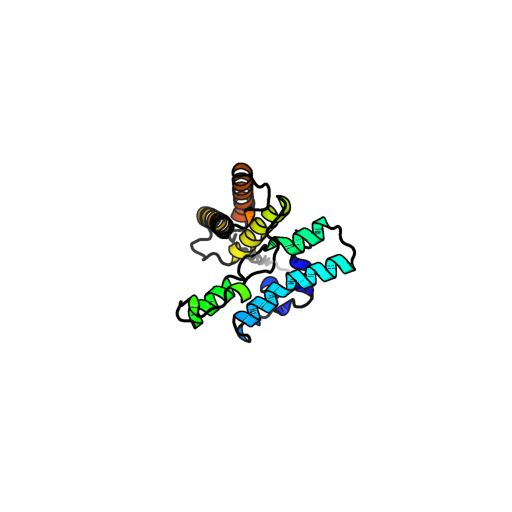.44 103 THR A CA 1
ATOM 852 C C . THR A 1 103 ? -13.983 2.976 3.081 1.00 97.44 103 THR A C 1
ATOM 854 O O . THR A 1 103 ? -12.784 2.977 2.789 1.00 97.44 103 THR A O 1
ATOM 857 N N . LYS A 1 104 ? -14.428 3.368 4.280 1.00 97.19 104 LYS A N 1
ATOM 858 C CA . LYS A 1 104 ? -13.522 3.745 5.372 1.00 97.19 104 LYS A CA 1
ATOM 859 C C . LYS A 1 104 ? -12.646 2.565 5.779 1.00 97.19 104 LYS A C 1
ATOM 861 O O . LYS A 1 104 ? -11.458 2.739 6.008 1.00 97.19 104 LYS A O 1
ATOM 866 N N . GLU A 1 105 ? -13.204 1.359 5.809 1.00 96.31 105 GLU A N 1
ATOM 867 C CA . GLU A 1 105 ? -12.489 0.129 6.153 1.00 96.31 105 GLU A CA 1
ATOM 868 C C . GLU A 1 105 ? -11.369 -0.170 5.154 1.00 96.31 105 GLU A C 1
ATOM 870 O O . GLU A 1 105 ? -10.263 -0.508 5.573 1.00 96.31 105 GLU A O 1
ATOM 875 N N . ALA A 1 106 ? -11.622 -0.005 3.851 1.00 97.50 106 ALA A N 1
ATOM 876 C CA . ALA A 1 106 ? -10.600 -0.170 2.819 1.00 97.50 106 ALA A CA 1
ATOM 877 C C . ALA A 1 106 ? -9.460 0.845 2.984 1.00 97.50 106 ALA A C 1
ATOM 879 O O . ALA A 1 106 ? -8.291 0.463 2.952 1.00 97.50 106 ALA A O 1
ATOM 880 N N . ALA A 1 107 ? -9.790 2.113 3.247 1.00 97.88 107 ALA A N 1
ATOM 881 C CA . ALA A 1 107 ? -8.793 3.151 3.498 1.00 97.88 107 ALA A CA 1
ATOM 882 C C . ALA A 1 107 ? -7.987 2.886 4.783 1.00 97.88 107 ALA A C 1
ATOM 884 O O . ALA A 1 107 ? -6.767 3.034 4.790 1.00 97.88 107 ALA A O 1
ATOM 885 N N . ILE A 1 108 ? -8.638 2.431 5.859 1.00 97.75 108 ILE A N 1
ATOM 886 C CA . ILE A 1 108 ? -7.970 2.050 7.111 1.00 97.75 108 ILE A CA 1
ATOM 887 C C . ILE A 1 108 ? -7.001 0.891 6.875 1.00 97.75 108 ILE A C 1
ATOM 889 O O . ILE A 1 108 ? -5.864 0.963 7.335 1.00 97.75 108 ILE A O 1
ATOM 893 N N . ILE A 1 109 ? -7.423 -0.156 6.154 1.00 97.81 109 ILE A N 1
ATOM 894 C CA . ILE A 1 109 ? -6.561 -1.303 5.837 1.00 97.81 109 ILE A CA 1
ATOM 895 C C . ILE A 1 109 ? -5.367 -0.849 5.002 1.00 97.81 109 ILE A C 1
ATOM 897 O O . ILE A 1 109 ? -4.243 -1.174 5.360 1.00 97.81 109 ILE A O 1
ATOM 901 N N . MET A 1 110 ? -5.593 -0.033 3.971 1.00 97.81 110 MET A N 1
ATOM 902 C CA . MET A 1 110 ? -4.527 0.543 3.151 1.00 97.81 110 MET A CA 1
ATOM 903 C C . MET A 1 110 ? -3.487 1.309 3.985 1.00 97.81 110 MET A C 1
ATOM 905 O O . MET A 1 110 ? -2.285 1.193 3.745 1.00 97.81 110 MET A O 1
ATOM 909 N N . ILE A 1 111 ? -3.931 2.157 4.919 1.00 97.75 111 ILE A N 1
ATOM 910 C CA . ILE A 1 111 ? -3.021 2.953 5.754 1.00 97.75 111 ILE A CA 1
ATOM 911 C C . ILE A 1 111 ? -2.276 2.041 6.730 1.00 97.75 111 ILE A C 1
ATOM 913 O O . ILE A 1 111 ? -1.064 2.173 6.869 1.00 97.75 111 ILE A O 1
ATOM 917 N N . ALA A 1 112 ? -2.988 1.129 7.395 1.00 96.75 112 ALA A N 1
ATOM 918 C CA . ALA A 1 112 ? -2.416 0.241 8.397 1.00 96.75 112 ALA A CA 1
ATOM 919 C C . ALA A 1 112 ? -1.385 -0.726 7.800 1.00 96.75 112 ALA A C 1
ATOM 921 O O . ALA A 1 112 ? -0.318 -0.878 8.384 1.00 96.75 112 ALA A O 1
ATOM 922 N N . ASP A 1 113 ? -1.681 -1.315 6.639 1.00 95.25 113 ASP A N 1
ATOM 923 C CA . ASP A 1 113 ? -0.769 -2.191 5.896 1.00 95.25 113 ASP A CA 1
ATOM 924 C C . ASP A 1 113 ? 0.531 -1.458 5.531 1.00 95.25 113 ASP A C 1
ATOM 926 O O . ASP A 1 113 ? 1.622 -1.854 5.929 1.00 95.25 113 ASP A O 1
ATOM 930 N N . SER A 1 114 ? 0.422 -0.290 4.889 1.00 95.00 114 SER A N 1
ATOM 931 C CA . SER A 1 114 ? 1.605 0.496 4.513 1.00 95.00 114 SER A CA 1
ATOM 932 C C . SER A 1 114 ? 2.389 1.032 5.715 1.00 95.00 114 SER A C 1
ATOM 934 O O . SER A 1 114 ? 3.613 1.159 5.648 1.00 95.00 114 SER A O 1
ATOM 936 N N . ALA A 1 115 ? 1.701 1.378 6.808 1.00 95.06 115 ALA A N 1
ATOM 937 C CA . ALA A 1 115 ? 2.357 1.797 8.039 1.00 95.06 115 ALA A CA 1
ATOM 938 C C . ALA A 1 115 ? 3.164 0.641 8.636 1.00 95.06 115 ALA A C 1
ATOM 940 O O . ALA A 1 115 ? 4.338 0.839 8.931 1.00 95.06 115 ALA A O 1
ATOM 941 N N . GLU A 1 116 ? 2.564 -0.546 8.755 1.00 91.56 116 GLU A N 1
ATOM 942 C CA . GLU A 1 116 ? 3.198 -1.748 9.301 1.00 91.56 116 GLU A CA 1
ATOM 943 C C . GLU A 1 116 ? 4.399 -2.190 8.462 1.00 91.56 116 GLU A C 1
ATOM 945 O O . GLU A 1 116 ? 5.508 -2.252 8.999 1.00 91.56 116 GLU A O 1
ATOM 950 N N . ALA A 1 117 ? 4.221 -2.350 7.148 1.00 87.75 117 ALA A N 1
ATOM 951 C CA . ALA A 1 117 ? 5.279 -2.817 6.258 1.00 87.75 117 ALA A CA 1
ATOM 952 C C . ALA A 1 117 ? 6.504 -1.886 6.289 1.00 87.75 117 ALA A C 1
ATOM 954 O O . ALA A 1 117 ? 7.654 -2.326 6.241 1.00 87.75 117 ALA A O 1
ATOM 955 N N . GLY A 1 118 ? 6.269 -0.576 6.419 1.00 86.88 118 GLY A N 1
ATOM 956 C CA . GLY A 1 118 ? 7.333 0.419 6.490 1.00 86.88 118 GLY A CA 1
ATOM 957 C C . GLY A 1 118 ? 8.060 0.495 7.837 1.00 86.88 118 GLY A C 1
ATOM 958 O O . GLY A 1 118 ? 9.186 0.986 7.868 1.00 86.88 118 GLY A O 1
ATOM 959 N N . MET A 1 119 ? 7.488 -0.021 8.934 1.00 87.12 119 MET A N 1
ATOM 960 C CA . MET A 1 119 ? 8.147 -0.001 10.252 1.00 87.12 119 MET A CA 1
ATOM 961 C C . MET A 1 119 ? 9.473 -0.765 10.243 1.00 87.12 119 MET A C 1
ATOM 963 O O . MET A 1 119 ? 10.433 -0.355 10.893 1.00 87.12 119 MET A O 1
ATOM 967 N N . HIS A 1 120 ? 9.543 -1.865 9.490 1.00 74.81 120 HIS A N 1
ATOM 968 C CA . HIS A 1 120 ? 10.754 -2.678 9.368 1.00 74.81 120 HIS A CA 1
ATOM 969 C C . HIS A 1 120 ? 11.871 -1.989 8.576 1.00 74.81 120 HIS A C 1
ATOM 971 O O . HIS A 1 120 ? 13.039 -2.334 8.751 1.00 74.81 120 HIS A O 1
ATOM 977 N N . ALA A 1 121 ? 11.515 -1.016 7.736 1.00 77.69 121 ALA A N 1
ATOM 978 C CA . ALA A 1 121 ? 12.443 -0.252 6.911 1.00 77.69 121 ALA A CA 1
ATOM 979 C C . ALA A 1 121 ? 12.964 1.020 7.603 1.00 77.69 121 ALA A C 1
ATOM 981 O O . ALA A 1 121 ? 13.744 1.756 7.003 1.00 77.69 121 ALA A O 1
ATOM 982 N N . LEU A 1 122 ? 12.537 1.304 8.841 1.00 79.94 122 LEU A N 1
ATOM 983 C CA . LEU A 1 122 ? 13.062 2.437 9.597 1.00 79.94 122 LEU A CA 1
ATOM 984 C C . LEU A 1 122 ? 14.514 2.188 10.005 1.00 79.94 122 LEU A C 1
ATOM 986 O O . LEU A 1 122 ? 14.834 1.185 10.655 1.00 79.94 122 LEU A O 1
ATOM 990 N N . GLU A 1 123 ? 15.364 3.153 9.656 1.00 78.00 123 GLU A N 1
ATOM 991 C CA . GLU A 1 123 ? 16.760 3.195 10.077 1.00 78.00 123 GLU A CA 1
ATOM 992 C C . GLU A 1 123 ? 16.870 3.128 11.612 1.00 78.00 123 GLU A C 1
ATOM 994 O O . GLU A 1 123 ? 15.990 3.640 12.313 1.00 78.00 123 GLU A O 1
ATOM 999 N N . PRO A 1 124 ? 17.922 2.497 12.171 1.00 77.19 124 PRO A N 1
ATOM 1000 C CA . PRO A 1 124 ? 18.054 2.307 13.616 1.00 77.19 124 PRO A CA 1
ATOM 1001 C C . PRO A 1 124 ? 17.992 3.597 14.447 1.00 77.19 124 PRO A C 1
ATOM 1003 O O . PRO A 1 124 ? 17.504 3.568 15.571 1.00 77.19 124 PRO A O 1
ATOM 1006 N N . ASP A 1 125 ? 18.459 4.723 13.910 1.00 75.69 125 ASP A N 1
ATOM 1007 C CA . ASP A 1 125 ? 18.415 6.045 14.550 1.00 75.69 125 ASP A CA 1
ATOM 1008 C C . ASP A 1 125 ? 17.005 6.661 14.570 1.00 75.69 125 ASP A C 1
ATOM 1010 O O . ASP A 1 125 ? 16.722 7.527 15.394 1.00 75.69 125 ASP A O 1
ATOM 1014 N N . LYS A 1 126 ? 16.103 6.178 13.707 1.00 76.19 126 LYS A N 1
ATOM 1015 C CA . LYS A 1 126 ? 14.689 6.584 13.624 1.00 76.19 126 LYS A CA 1
ATOM 1016 C C . LYS A 1 126 ? 13.742 5.622 14.333 1.00 76.19 126 LYS A C 1
ATOM 1018 O O . LYS A 1 126 ? 12.523 5.758 14.240 1.00 76.19 126 LYS A O 1
ATOM 1023 N N . GLN A 1 127 ? 14.281 4.649 15.060 1.00 79.75 127 GLN A N 1
ATOM 1024 C CA . GLN A 1 127 ? 13.519 3.756 15.926 1.00 79.75 127 GLN A CA 1
ATOM 1025 C C . GLN A 1 127 ? 13.200 4.463 17.253 1.00 79.75 127 GLN A C 1
ATOM 1027 O O . GLN A 1 127 ? 13.640 4.050 18.322 1.00 79.75 127 GLN A O 1
ATOM 1032 N N . SER A 1 128 ? 12.433 5.552 17.168 1.00 87.94 128 SER A N 1
ATOM 1033 C CA . SER A 1 128 ? 11.900 6.324 18.295 1.00 87.94 128 SER A CA 1
ATOM 1034 C C . SER A 1 128 ? 10.413 6.616 18.084 1.00 87.94 128 SER A C 1
ATOM 1036 O O . SER A 1 128 ? 9.874 6.401 16.994 1.00 87.94 128 SER A O 1
ATOM 1038 N N . GLU A 1 129 ? 9.728 7.094 19.123 1.00 89.44 129 GLU A N 1
ATOM 1039 C CA . GLU A 1 129 ? 8.324 7.497 19.003 1.00 89.44 129 GLU A CA 1
ATOM 1040 C C . GLU A 1 129 ? 8.149 8.590 17.937 1.00 89.44 129 GLU A C 1
ATOM 1042 O O . GLU A 1 129 ? 7.251 8.499 17.099 1.00 89.44 129 GLU A O 1
ATOM 1047 N N . GLU A 1 130 ? 9.054 9.569 17.897 1.00 91.25 130 GLU A N 1
ATOM 1048 C CA . GLU A 1 130 ? 9.083 10.627 16.887 1.00 91.25 130 GLU A CA 1
ATOM 1049 C C . GLU A 1 130 ? 9.258 10.052 15.479 1.00 91.25 130 GLU A C 1
ATOM 1051 O O . GLU A 1 130 ? 8.506 10.417 14.575 1.00 91.25 130 GLU A O 1
ATOM 1056 N N . GLY A 1 131 ? 10.175 9.098 15.295 1.00 91.44 131 GLY A N 1
ATOM 1057 C CA . GLY A 1 131 ? 10.380 8.442 14.002 1.00 91.44 131 GLY A CA 1
ATOM 1058 C C . GLY A 1 131 ? 9.149 7.668 13.516 1.00 91.44 131 GLY A C 1
ATOM 1059 O O . GLY A 1 131 ? 8.809 7.714 12.332 1.00 91.44 131 GLY A O 1
ATOM 1060 N N . VAL A 1 132 ? 8.405 7.028 14.425 1.00 92.56 132 VAL A N 1
ATOM 1061 C CA . VAL A 1 132 ? 7.121 6.377 14.099 1.00 92.56 132 VAL A CA 1
ATOM 1062 C C . VAL A 1 132 ? 6.052 7.398 13.721 1.00 92.56 132 VAL A C 1
ATOM 1064 O O . VAL A 1 132 ? 5.306 7.186 12.761 1.00 92.56 132 VAL A O 1
ATOM 1067 N N . ILE A 1 133 ? 5.980 8.523 14.436 1.00 94.69 133 ILE A N 1
ATOM 1068 C CA . ILE A 1 133 ? 5.065 9.621 14.109 1.00 94.69 133 ILE A CA 1
ATOM 1069 C C . ILE A 1 133 ? 5.368 10.166 12.709 1.00 94.69 133 ILE A C 1
ATOM 1071 O O . ILE A 1 133 ? 4.445 10.328 11.905 1.00 94.69 133 ILE A O 1
ATOM 1075 N N . GLU A 1 134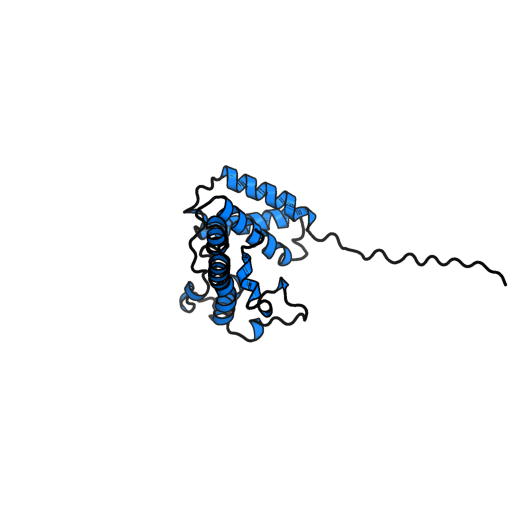 ? 6.637 10.435 12.402 1.00 94.94 134 GLU A N 1
ATOM 1076 C CA . GLU A 1 134 ? 7.090 10.903 11.089 1.00 94.94 134 GLU A CA 1
ATOM 1077 C C . GLU A 1 134 ? 6.755 9.904 9.980 1.00 94.94 134 GLU A C 1
ATOM 1079 O O . GLU A 1 134 ? 6.208 10.294 8.946 1.00 94.94 134 GLU A O 1
ATOM 1084 N N . HIS A 1 135 ? 7.005 8.615 10.212 1.00 94.56 135 HIS A N 1
ATOM 1085 C CA . HIS A 1 135 ? 6.690 7.547 9.265 1.00 94.56 135 HIS A CA 1
ATOM 1086 C C . HIS A 1 135 ? 5.197 7.477 8.940 1.00 94.56 135 HIS A C 1
ATOM 1088 O O . HIS A 1 135 ? 4.804 7.530 7.774 1.00 94.56 135 HIS A O 1
ATOM 1094 N N . ILE A 1 136 ? 4.341 7.433 9.965 1.00 96.38 136 ILE A N 1
ATOM 1095 C CA . ILE A 1 136 ? 2.885 7.375 9.778 1.00 96.38 136 ILE A CA 1
ATOM 1096 C C . ILE A 1 136 ? 2.385 8.632 9.053 1.00 96.38 136 ILE A C 1
ATOM 1098 O O . ILE A 1 136 ? 1.529 8.533 8.169 1.00 96.38 136 ILE A O 1
ATOM 1102 N N . ASN A 1 137 ? 2.943 9.807 9.369 1.00 96.25 137 ASN A N 1
ATOM 1103 C CA . ASN A 1 137 ? 2.635 11.042 8.645 1.00 96.25 137 ASN A CA 1
ATOM 1104 C C . ASN A 1 137 ? 3.017 10.943 7.173 1.00 96.25 137 ASN A C 1
ATOM 1106 O O . ASN A 1 137 ? 2.203 11.288 6.321 1.00 96.25 137 ASN A O 1
ATOM 1110 N N . ALA A 1 138 ? 4.215 10.446 6.871 1.00 95.94 138 ALA A N 1
ATOM 1111 C CA . ALA A 1 138 ? 4.688 10.295 5.504 1.00 95.94 138 ALA A CA 1
ATOM 1112 C C . ALA A 1 138 ? 3.820 9.310 4.706 1.00 95.94 138 ALA A C 1
ATOM 1114 O O . ALA A 1 138 ? 3.486 9.586 3.555 1.00 95.94 138 ALA A O 1
ATOM 1115 N N . VAL A 1 139 ? 3.406 8.189 5.309 1.00 96.44 139 VAL A N 1
ATOM 1116 C CA . VAL A 1 139 ? 2.495 7.218 4.678 1.00 96.44 139 VAL A CA 1
ATOM 1117 C C . VAL A 1 139 ? 1.160 7.872 4.320 1.00 96.44 139 VAL A C 1
ATOM 1119 O O . VAL A 1 139 ? 0.698 7.752 3.184 1.00 96.44 139 VAL A O 1
ATOM 1122 N N . ILE A 1 140 ? 0.542 8.579 5.269 1.00 96.94 140 ILE A N 1
ATOM 1123 C CA . ILE A 1 140 ? -0.747 9.246 5.051 1.00 96.94 140 ILE A CA 1
ATOM 1124 C C . ILE A 1 140 ? -0.617 10.371 4.018 1.00 96.94 140 ILE A C 1
ATOM 1126 O O . ILE A 1 140 ? -1.466 10.486 3.133 1.00 96.94 140 ILE A O 1
ATOM 1130 N N . HIS A 1 141 ? 0.445 11.174 4.105 1.00 96.62 141 HIS A N 1
ATOM 1131 C CA . HIS A 1 141 ? 0.711 12.277 3.186 1.00 96.62 141 HIS A CA 1
ATOM 1132 C C . HIS A 1 141 ? 0.840 11.777 1.750 1.00 96.62 141 HIS A C 1
ATOM 1134 O O . HIS A 1 141 ? 0.076 12.206 0.895 1.00 96.62 141 HIS A O 1
ATOM 1140 N N . LYS A 1 142 ? 1.699 10.778 1.509 1.00 96.38 142 LYS A N 1
ATOM 1141 C CA . LYS A 1 142 ? 1.897 10.195 0.175 1.00 96.38 142 LYS A CA 1
ATOM 1142 C C . LYS A 1 142 ? 0.601 9.658 -0.428 1.00 96.38 142 LYS A C 1
ATOM 1144 O O . LYS A 1 142 ? 0.324 9.890 -1.595 1.00 96.38 142 LYS A O 1
ATOM 1149 N N . LYS A 1 143 ? -0.221 8.957 0.361 1.00 97.12 143 LYS A N 1
ATOM 1150 C CA . LYS A 1 143 ? -1.523 8.447 -0.110 1.00 97.12 143 LYS A CA 1
ATOM 1151 C C . LYS A 1 143 ? -2.519 9.571 -0.404 1.00 97.12 143 LYS A C 1
ATOM 1153 O O . LYS A 1 143 ? -3.362 9.418 -1.285 1.00 97.12 143 LYS A O 1
ATOM 1158 N N . THR A 1 144 ? -2.430 10.678 0.330 1.00 96.38 144 THR A N 1
ATOM 1159 C CA . THR A 1 144 ? -3.255 11.871 0.103 1.00 96.38 144 THR A CA 1
ATOM 1160 C C . THR A 1 144 ? -2.830 12.589 -1.179 1.00 96.38 144 THR A C 1
ATOM 1162 O O . THR A 1 144 ? -3.694 12.906 -1.989 1.00 96.38 144 THR A O 1
ATOM 1165 N N . GLU A 1 145 ? -1.524 12.775 -1.399 1.00 97.06 145 GLU A N 1
ATOM 1166 C CA . GLU A 1 145 ? -0.963 13.347 -2.634 1.00 97.06 145 GLU A CA 1
ATOM 1167 C C . GLU A 1 145 ? -1.257 12.480 -3.864 1.00 97.06 145 GLU A C 1
ATOM 1169 O O . GLU A 1 145 ? -1.618 13.004 -4.909 1.00 97.06 145 GLU A O 1
ATOM 1174 N N . ASP A 1 146 ? -1.197 11.152 -3.725 1.00 96.62 146 ASP A N 1
ATOM 1175 C CA . ASP A 1 146 ? -1.570 10.183 -4.770 1.00 96.62 146 ASP A CA 1
ATOM 1176 C C . ASP A 1 146 ? -3.101 9.972 -4.867 1.00 96.62 146 ASP A C 1
ATOM 1178 O O . ASP A 1 146 ? -3.598 8.983 -5.425 1.00 96.62 146 ASP A O 1
ATOM 1182 N N . GLU A 1 147 ? -3.874 10.886 -4.270 1.00 97.38 147 GLU A N 1
ATOM 1183 C CA . GLU A 1 147 ? -5.331 10.973 -4.335 1.00 97.38 147 GLU A CA 1
ATOM 1184 C C . GLU A 1 147 ? -6.064 9.662 -3.989 1.00 97.38 147 GLU A C 1
ATOM 1186 O O . GLU A 1 147 ? -7.157 9.396 -4.505 1.00 97.38 147 GLU A O 1
ATOM 1191 N N . GLN A 1 148 ? -5.486 8.801 -3.146 1.00 98.25 148 GLN A N 1
ATOM 1192 C CA . GLN A 1 148 ? -6.018 7.456 -2.883 1.00 98.25 148 GLN A CA 1
ATOM 1193 C C . GLN A 1 148 ? -7.351 7.489 -2.127 1.00 98.25 148 GLN A C 1
ATOM 1195 O O . GLN A 1 148 ? -8.163 6.579 -2.264 1.00 98.25 148 GLN A O 1
ATOM 1200 N N . PHE A 1 149 ? -7.620 8.560 -1.379 1.00 97.44 149 PHE A N 1
ATOM 1201 C CA . PHE A 1 149 ? -8.825 8.690 -0.553 1.00 97.44 149 PHE A CA 1
ATOM 1202 C C . PHE A 1 149 ? -9.989 9.418 -1.241 1.00 97.44 149 PHE A C 1
ATOM 1204 O O . PHE A 1 149 ? -11.048 9.569 -0.642 1.00 97.44 149 PHE A O 1
ATOM 1211 N N . THR A 1 150 ? -9.834 9.822 -2.507 1.00 96.75 150 THR A N 1
ATOM 1212 C CA . THR A 1 150 ? -10.833 10.607 -3.269 1.00 96.75 150 THR A CA 1
ATOM 1213 C C . THR A 1 150 ? -12.194 9.930 -3.442 1.00 96.75 150 THR A C 1
ATOM 1215 O O . THR A 1 150 ? -13.188 10.611 -3.674 1.00 96.75 150 THR A O 1
ATOM 1218 N N . HIS A 1 151 ? -12.256 8.602 -3.324 1.00 94.69 151 HIS A N 1
ATOM 1219 C CA . HIS A 1 151 ? -13.472 7.813 -3.547 1.00 94.69 151 HIS A CA 1
ATOM 1220 C C . HIS A 1 151 ? -14.034 7.170 -2.272 1.00 94.69 151 HIS A C 1
ATOM 1222 O O . HIS A 1 151 ? -15.015 6.430 -2.352 1.00 94.69 151 HIS A O 1
ATOM 1228 N N . CYS A 1 152 ? -13.448 7.448 -1.103 1.00 93.00 152 CYS A N 1
ATOM 1229 C CA . CYS A 1 152 ? -13.936 6.956 0.182 1.00 93.00 152 CYS A CA 1
ATOM 1230 C C . CYS A 1 152 ? -14.413 8.121 1.063 1.00 93.00 152 CYS A C 1
ATOM 1232 O O . CYS A 1 152 ? -13.826 9.202 1.022 1.00 93.00 152 CYS A O 1
ATOM 1234 N N . PRO A 1 153 ? -15.447 7.931 1.900 1.00 94.19 153 PRO A N 1
ATOM 1235 C CA . PRO A 1 153 ? -15.999 8.998 2.732 1.00 94.19 153 PRO A CA 1
ATOM 1236 C C . PRO A 1 153 ? -15.177 9.217 4.017 1.00 94.19 153 PRO A C 1
ATOM 1238 O O . PRO A 1 153 ? -15.754 9.316 5.097 1.00 94.19 153 PRO A O 1
ATOM 1241 N N . LEU A 1 154 ? -13.844 9.222 3.927 1.00 94.44 154 LEU A N 1
ATOM 1242 C CA . LEU A 1 154 ? -12.949 9.381 5.074 1.00 94.44 154 LEU A CA 1
ATOM 1243 C C . LEU A 1 154 ? -12.767 10.866 5.407 1.00 94.44 154 LEU A C 1
ATOM 1245 O O . LEU A 1 154 ? -12.332 11.646 4.561 1.00 94.44 154 LEU A O 1
ATOM 1249 N N . THR A 1 155 ? -13.087 11.269 6.637 1.00 96.44 155 THR A N 1
ATOM 1250 C CA . THR A 1 155 ? -12.910 12.666 7.063 1.00 96.44 155 THR A CA 1
ATOM 1251 C C . THR A 1 155 ? -11.499 12.927 7.597 1.00 96.44 155 THR A C 1
ATOM 1253 O O . THR A 1 155 ? -10.795 12.013 8.031 1.00 96.44 155 THR A O 1
ATOM 1256 N N . PHE A 1 156 ? -11.084 14.198 7.646 1.00 95.19 156 PHE A N 1
ATOM 1257 C CA . PHE A 1 156 ? -9.824 14.579 8.298 1.00 95.19 156 PHE A CA 1
ATOM 1258 C C . PHE A 1 156 ? -9.801 14.247 9.797 1.00 95.19 156 PHE A C 1
ATOM 1260 O O . PHE A 1 156 ? -8.742 13.951 10.351 1.00 95.19 156 PHE A O 1
ATOM 1267 N N . GLU A 1 157 ? -10.952 14.282 10.471 1.00 97.44 157 GLU A N 1
ATOM 1268 C CA . GLU A 1 157 ? -11.057 13.882 11.876 1.00 97.44 157 GLU A CA 1
ATOM 1269 C C . GLU A 1 157 ? -10.767 12.386 12.046 1.00 97.44 157 GLU A C 1
ATOM 1271 O O . GLU A 1 157 ? -9.952 12.000 12.890 1.00 97.44 157 GLU A O 1
ATOM 1276 N N . GLU A 1 158 ? -11.357 11.552 11.189 1.00 97.56 158 GLU A N 1
ATOM 1277 C CA . GLU A 1 158 ? -11.136 10.105 11.178 1.00 97.56 158 GLU A CA 1
ATOM 1278 C C . GLU A 1 158 ? -9.700 9.758 10.790 1.00 97.56 158 GLU A C 1
ATOM 1280 O O . GLU A 1 158 ? -9.081 8.908 11.425 1.00 97.56 158 GLU A O 1
ATOM 1285 N N . LEU A 1 159 ? -9.118 10.463 9.817 1.00 96.12 159 LEU A N 1
ATOM 1286 C CA . LEU A 1 159 ? -7.717 10.291 9.436 1.00 96.12 159 LEU A CA 1
ATOM 1287 C C . LEU A 1 159 ? -6.769 10.588 10.608 1.00 96.12 159 LEU A C 1
ATOM 1289 O O . LEU A 1 159 ? -5.829 9.834 10.871 1.00 96.12 159 LEU A O 1
ATOM 1293 N N . ASN A 1 160 ? -7.055 11.643 11.374 1.00 96.19 160 ASN A N 1
ATOM 1294 C CA . ASN A 1 160 ? -6.320 11.961 12.596 1.00 96.19 160 ASN A CA 1
ATOM 1295 C C . ASN A 1 160 ? -6.520 10.901 13.689 1.00 96.19 160 ASN A C 1
ATOM 1297 O O . ASN A 1 160 ? -5.583 10.592 14.430 1.00 96.19 160 ASN A O 1
ATOM 1301 N N . GLN A 1 161 ? -7.718 10.324 13.802 1.00 98.00 161 GLN A N 1
ATOM 1302 C CA . GLN A 1 161 ? -7.975 9.221 14.724 1.00 98.00 161 GLN A CA 1
ATOM 1303 C C . GLN A 1 161 ? -7.186 7.966 14.330 1.00 98.00 161 GLN A C 1
ATOM 1305 O O . GLN A 1 161 ? -6.562 7.355 15.197 1.00 98.00 161 GLN A O 1
ATOM 1310 N N . ILE A 1 162 ? -7.147 7.621 13.041 1.00 97.25 162 ILE A N 1
ATOM 1311 C CA . ILE A 1 162 ? -6.348 6.511 12.505 1.00 97.25 162 ILE A CA 1
ATOM 1312 C C . ILE A 1 162 ? -4.873 6.726 12.838 1.00 97.25 162 ILE A C 1
ATOM 1314 O O . ILE A 1 162 ? -4.257 5.850 13.439 1.00 97.25 162 ILE A O 1
ATOM 1318 N N . LYS A 1 163 ? -4.329 7.912 12.536 1.00 96.31 163 LYS A N 1
ATOM 1319 C CA . LYS A 1 163 ? -2.945 8.280 12.858 1.00 96.31 163 LYS A CA 1
ATOM 1320 C C . LYS A 1 163 ? -2.623 8.056 14.337 1.00 96.31 163 LYS A C 1
ATOM 1322 O O . LYS A 1 163 ? -1.671 7.349 14.651 1.00 96.31 163 LYS A O 1
ATOM 1327 N N . ARG A 1 164 ? -3.424 8.620 15.252 1.00 96.50 164 ARG A N 1
ATOM 1328 C CA . ARG A 1 164 ? -3.207 8.475 16.706 1.00 96.50 164 ARG A CA 1
ATOM 1329 C C . ARG A 1 164 ? -3.251 7.014 17.151 1.00 96.50 164 ARG A C 1
ATOM 1331 O O . ARG A 1 164 ? -2.421 6.595 17.955 1.00 96.50 164 ARG A O 1
ATOM 1338 N N . THR A 1 165 ? -4.198 6.244 16.622 1.00 97.31 165 THR A N 1
ATOM 1339 C CA . THR A 1 165 ? -4.318 4.813 16.918 1.00 97.31 165 THR A CA 1
ATOM 1340 C C . THR A 1 165 ? -3.101 4.035 16.421 1.00 97.31 165 THR A C 1
ATOM 1342 O O . THR A 1 165 ? -2.560 3.230 17.173 1.00 97.31 165 THR A O 1
ATOM 1345 N N . LEU A 1 166 ? -2.633 4.291 15.197 1.00 96.31 166 LEU A N 1
ATOM 1346 C CA . LEU A 1 166 ? -1.461 3.616 14.638 1.00 96.31 166 LEU A CA 1
ATOM 1347 C C . LEU A 1 166 ? -0.184 3.945 15.410 1.00 96.31 166 LEU A C 1
ATOM 1349 O O . LEU A 1 166 ? 0.560 3.022 15.719 1.00 96.31 166 LEU A O 1
ATOM 1353 N N . ILE A 1 167 ? 0.030 5.208 15.800 1.00 94.25 167 ILE A N 1
ATOM 1354 C CA . ILE A 1 167 ? 1.174 5.597 16.645 1.00 94.25 167 ILE A CA 1
ATOM 1355 C C . ILE A 1 167 ? 1.148 4.774 17.936 1.00 94.25 167 ILE A C 1
ATOM 1357 O O . ILE A 1 167 ? 2.094 4.055 18.241 1.00 94.25 167 ILE A O 1
ATOM 1361 N N . LYS A 1 168 ? 0.013 4.767 18.644 1.00 94.25 168 LYS A N 1
ATOM 1362 C CA . LYS A 1 168 ? -0.138 4.007 19.892 1.00 94.25 168 LYS A CA 1
ATOM 1363 C C . LYS A 1 168 ? 0.123 2.502 19.723 1.00 94.25 168 LYS A C 1
ATOM 1365 O O . LYS A 1 168 ? 0.631 1.871 20.646 1.00 94.25 168 LYS A O 1
ATOM 1370 N N . LEU A 1 169 ? -0.256 1.915 18.585 1.00 93.50 169 LEU A N 1
ATOM 1371 C CA . LEU A 1 169 ? -0.097 0.481 18.320 1.00 93.50 169 LEU A CA 1
ATOM 1372 C C . LEU A 1 169 ? 1.308 0.096 17.840 1.00 93.50 169 LEU A C 1
ATOM 1374 O O . LEU A 1 169 ? 1.751 -1.020 18.120 1.00 93.50 169 LEU A O 1
ATOM 1378 N N . LEU A 1 170 ? 1.990 0.980 17.109 1.00 91.81 170 LEU A N 1
ATOM 1379 C CA . LEU A 1 170 ? 3.275 0.691 16.472 1.00 91.81 170 LEU A CA 1
ATOM 1380 C C . LEU A 1 170 ? 4.475 1.157 17.304 1.00 91.81 170 LEU A C 1
ATOM 1382 O O . LEU A 1 170 ? 5.504 0.486 17.267 1.00 91.81 170 LEU A O 1
ATOM 1386 N N . THR A 1 171 ? 4.350 2.212 18.118 1.00 89.50 171 THR A N 1
ATOM 1387 C CA . THR A 1 171 ? 5.438 2.678 19.001 1.00 89.50 171 THR A CA 1
ATOM 1388 C C . THR A 1 171 ? 5.976 1.573 19.926 1.00 89.50 171 THR A C 1
ATOM 1390 O O . THR A 1 171 ? 7.190 1.406 19.990 1.00 89.50 171 THR A O 1
ATOM 1393 N N . PRO A 1 172 ? 5.150 0.725 20.577 1.00 87.81 172 PRO A N 1
ATOM 1394 C CA . PRO A 1 172 ? 5.671 -0.363 21.415 1.00 87.81 172 PRO A CA 1
ATOM 1395 C C . PRO A 1 172 ? 6.416 -1.466 20.645 1.00 87.81 172 PRO A C 1
ATOM 1397 O O . PRO A 1 172 ? 7.054 -2.313 21.263 1.00 87.81 172 PRO A O 1
ATOM 1400 N N . ARG A 1 173 ? 6.294 -1.506 19.310 1.00 82.56 173 ARG A N 1
ATOM 1401 C CA . ARG A 1 173 ? 6.959 -2.493 18.443 1.00 82.56 173 ARG A CA 1
ATOM 1402 C C . ARG A 1 173 ? 8.330 -2.031 17.957 1.00 82.56 173 ARG A C 1
ATOM 1404 O O . ARG A 1 173 ? 9.062 -2.832 17.379 1.00 82.56 173 ARG A O 1
ATOM 1411 N N . ILE A 1 174 ? 8.679 -0.763 18.184 1.00 77.44 174 ILE A N 1
ATOM 1412 C CA . ILE A 1 174 ? 10.048 -0.274 18.040 1.00 77.44 174 ILE A CA 1
ATOM 1413 C C . ILE A 1 174 ? 10.923 -1.158 18.929 1.00 77.44 174 ILE A C 1
ATOM 1415 O O . ILE A 1 174 ? 10.588 -1.347 20.095 1.00 77.44 174 ILE A O 1
ATOM 1419 N N . ARG A 1 175 ? 11.978 -1.752 18.355 1.00 66.31 175 ARG A N 1
ATOM 1420 C CA . ARG A 1 175 ? 12.780 -2.831 18.953 1.00 66.31 175 ARG A CA 1
ATOM 1421 C C . ARG A 1 175 ? 12.973 -2.653 20.465 1.00 66.31 175 ARG A C 1
ATOM 1423 O O . ARG A 1 175 ? 13.912 -1.999 20.905 1.00 66.31 175 ARG A O 1
ATOM 1430 N N . VAL A 1 176 ? 12.156 -3.345 21.260 1.00 47.66 176 VAL A N 1
ATOM 1431 C CA . VAL A 1 176 ? 12.634 -3.896 22.525 1.00 47.66 176 VAL A CA 1
ATOM 1432 C C . VAL A 1 176 ? 13.656 -4.942 22.088 1.00 47.66 176 VAL A C 1
ATOM 1434 O O . VAL A 1 176 ? 13.269 -5.870 21.369 1.00 47.66 176 VAL A O 1
ATOM 1437 N N . PRO A 1 177 ? 14.954 -4.805 22.411 1.00 42.25 177 PRO A N 1
ATOM 1438 C CA . PRO A 1 177 ? 15.875 -5.891 22.158 1.00 42.25 177 PRO A CA 1
ATOM 1439 C C . PRO A 1 177 ? 15.321 -7.099 22.906 1.00 42.25 177 PRO A C 1
ATOM 1441 O O . PRO A 1 177 ? 15.218 -7.081 24.132 1.00 42.25 177 PRO A O 1
ATOM 1444 N N . ILE A 1 178 ? 14.939 -8.143 22.174 1.00 41.31 178 ILE A N 1
ATOM 1445 C CA . ILE A 1 178 ? 14.790 -9.464 22.767 1.00 41.31 178 ILE A CA 1
ATOM 1446 C C . ILE A 1 178 ? 16.225 -9.884 23.074 1.00 41.31 178 ILE A C 1
ATOM 1448 O O . ILE A 1 178 ? 16.873 -10.555 22.275 1.00 41.31 178 ILE A O 1
ATOM 1452 N N . THR A 1 179 ? 16.778 -9.412 24.191 1.00 33.88 179 THR A N 1
ATOM 1453 C CA . THR A 1 179 ? 17.908 -10.102 24.787 1.00 33.88 179 THR A CA 1
ATOM 1454 C C . THR A 1 179 ? 17.393 -11.503 25.098 1.00 33.88 179 THR A C 1
ATOM 1456 O O . THR A 1 179 ? 16.387 -11.642 25.803 1.00 33.88 179 THR A O 1
ATOM 1459 N N . PRO A 1 180 ? 18.015 -12.568 24.562 1.00 37.00 180 PRO A N 1
ATOM 1460 C CA . PRO A 1 180 ? 17.808 -13.879 25.141 1.00 37.00 180 PRO A CA 1
ATOM 1461 C C . PRO A 1 180 ? 18.142 -13.710 26.621 1.00 37.00 180 PRO A C 1
ATOM 1463 O O . PRO A 1 180 ? 19.220 -13.202 26.940 1.00 37.00 180 PRO A O 1
ATOM 1466 N N . LYS A 1 181 ? 17.218 -14.058 27.525 1.00 37.44 181 LYS A N 1
ATOM 1467 C CA . LYS A 1 181 ? 17.599 -14.263 28.923 1.00 37.44 181 LYS A CA 1
ATOM 1468 C C . LYS A 1 181 ? 18.747 -15.259 28.864 1.00 37.44 181 LYS A C 1
ATOM 1470 O O . LYS A 1 181 ? 18.529 -16.404 28.478 1.00 37.44 181 LYS A O 1
ATOM 1475 N N . SER A 1 182 ? 19.963 -14.791 29.137 1.00 38.69 182 SER A N 1
ATOM 1476 C CA . SER A 1 182 ? 21.099 -15.667 29.356 1.00 38.69 182 SER A CA 1
ATOM 1477 C C . SER A 1 182 ? 20.630 -16.702 30.362 1.00 38.69 182 SER A C 1
ATOM 1479 O O . SER A 1 182 ? 20.157 -16.319 31.433 1.00 38.69 182 SER A O 1
ATOM 1481 N N . GLU A 1 183 ? 20.681 -17.975 29.985 1.00 38.69 183 GLU A N 1
ATOM 1482 C CA . GLU A 1 183 ? 20.479 -19.070 30.917 1.00 38.69 183 GLU A CA 1
ATOM 1483 C C . GLU A 1 183 ? 21.378 -18.792 32.122 1.00 38.69 183 GLU A C 1
ATOM 1485 O O . GLU A 1 183 ? 22.608 -18.780 32.009 1.00 38.69 183 GLU A O 1
ATOM 1490 N N . GLU A 1 184 ? 20.763 -18.475 33.262 1.00 37.22 184 GLU A N 1
ATOM 1491 C CA . GLU A 1 184 ? 21.447 -18.509 34.540 1.00 37.22 184 GLU A CA 1
ATOM 1492 C C . GLU A 1 184 ? 21.933 -19.946 34.695 1.00 37.22 184 GLU A C 1
ATOM 1494 O O . GLU A 1 184 ? 21.162 -20.856 35.002 1.00 37.22 184 GLU A O 1
ATOM 1499 N N . LYS A 1 185 ? 23.220 -20.170 34.414 1.00 39.34 185 LYS A N 1
ATOM 1500 C CA . LYS A 1 185 ? 23.907 -21.387 34.824 1.00 39.34 185 LYS A CA 1
ATOM 1501 C C . LYS A 1 185 ? 23.819 -21.436 36.340 1.00 39.34 185 LYS A C 1
ATOM 1503 O O . LYS A 1 185 ? 24.610 -20.804 37.038 1.00 39.34 185 LYS A O 1
ATOM 1508 N N . HIS A 1 186 ? 22.839 -22.179 36.836 1.00 37.44 186 HIS A N 1
ATOM 1509 C CA . HIS A 1 186 ? 22.772 -22.584 38.224 1.00 37.44 186 HIS A CA 1
ATOM 1510 C C . HIS A 1 186 ? 23.893 -23.603 38.444 1.00 37.44 186 HIS A C 1
ATOM 1512 O O . HIS A 1 186 ? 23.707 -24.810 38.302 1.00 37.44 186 HIS A O 1
ATOM 1518 N N . ASN A 1 187 ? 25.099 -23.098 38.698 1.00 39.16 187 ASN A N 1
ATOM 1519 C CA . ASN A 1 187 ? 26.213 -23.908 39.156 1.00 39.16 187 ASN A CA 1
ATOM 1520 C C . ASN A 1 187 ? 25.943 -24.215 40.635 1.00 39.16 187 ASN A C 1
ATOM 1522 O O . ASN A 1 187 ? 26.300 -23.434 41.513 1.00 39.16 187 ASN A O 1
ATOM 1526 N N . SER A 1 188 ? 25.229 -25.310 40.888 1.00 37.94 188 SER A N 1
ATOM 1527 C CA . SER A 1 188 ? 25.187 -25.930 42.210 1.00 37.94 188 SER A CA 1
ATOM 1528 C C . SER A 1 188 ? 26.311 -26.959 42.255 1.00 37.94 188 SER A C 1
ATOM 1530 O O . SER A 1 188 ? 26.205 -28.062 41.726 1.00 37.94 188 SER A O 1
ATOM 1532 N N . GLU A 1 189 ? 27.436 -26.541 42.827 1.00 43.31 189 GLU A N 1
ATOM 1533 C CA . GLU A 1 189 ? 28.362 -27.464 43.467 1.00 43.31 189 GLU A CA 1
ATOM 1534 C C . GLU A 1 189 ? 27.754 -27.873 44.814 1.00 43.31 189 GLU A C 1
ATOM 1536 O O . GLU A 1 189 ? 27.573 -27.023 45.678 1.00 43.31 189 GLU A O 1
ATOM 1541 N N . GLU A 1 190 ? 27.448 -29.158 44.979 1.00 39.66 190 GLU A N 1
ATOM 1542 C CA . GLU A 1 190 ? 27.428 -29.902 46.253 1.00 39.66 190 GLU A CA 1
ATOM 1543 C C . GLU A 1 190 ? 27.328 -31.393 45.870 1.00 39.66 190 GLU A C 1
ATOM 1545 O O . GLU A 1 190 ? 26.357 -31.814 45.254 1.00 39.66 190 GLU A O 1
ATOM 1550 N N . GLN A 1 191 ? 28.454 -32.114 45.825 1.00 38.56 191 GLN A N 1
ATOM 1551 C CA . GLN A 1 191 ? 29.011 -32.964 46.893 1.00 38.56 191 GLN A CA 1
ATOM 1552 C C . GLN A 1 191 ? 28.183 -34.222 47.229 1.00 38.56 191 GLN A C 1
ATOM 1554 O O . GLN A 1 191 ? 26.976 -34.142 47.428 1.00 38.56 191 GLN A O 1
ATOM 1559 N N . ILE A 1 192 ? 28.928 -35.324 47.450 1.00 39.06 192 ILE A N 1
ATOM 1560 C CA . ILE A 1 192 ? 28.546 -36.646 48.004 1.00 39.06 192 ILE A CA 1
ATOM 1561 C C . ILE A 1 192 ? 28.035 -37.601 46.899 1.00 39.06 192 ILE A C 1
ATOM 1563 O O . ILE A 1 192 ? 27.033 -37.312 46.262 1.00 39.06 192 ILE A O 1
ATOM 1567 N N . GLU A 1 193 ? 28.678 -38.715 46.532 1.00 33.78 193 GLU A N 1
ATOM 1568 C CA . GLU A 1 193 ? 29.529 -39.693 47.239 1.00 33.78 193 GLU A CA 1
ATOM 1569 C C . GLU A 1 193 ? 30.468 -40.406 46.243 1.00 33.78 193 GLU A C 1
ATOM 1571 O O . GLU A 1 193 ? 30.026 -40.650 45.093 1.00 33.78 193 GLU A O 1
#

Secondary structure (DSSP, 8-state):
-TTTTGGGGGSGGGSGGG--SS--GGGGS-HHHHHHHHHHHHHHHHHHHHHTT--HHHHHHHHHTTTT-B-HHHHHHHHHHTTT-GGGS-GGGGB---PPP-SHHHHHHHHHHHHHHHHTTS-GGG-SHHHHHHHHHHHHHHHHHTTTTTTS---HHHHHHHHHHHHHHHGGGS-------------------

Radius of gyration: 20.95 Å; chains: 1; bounding box: 48×54×68 Å

Foldseek 3Di:
DVLLQVLCVVPVLQDPVSPPPPDHPCVVDQLLVSLVVVLVSLVSSLVVCVVVVPDVVSSQLNQALQAFDFPVVSQVVVCVVVVNPCVPDDRNSGTRPHHQDQEPVSVLSNLLVQLVVCLVVDDLVLLALVSSLVSSVVSVVVCVVVVSCVNYPQDPVNSVVSSVVSSVVCNVVSDPPPPPPPPPPPPDDDDDD

pLDDT: mean 88.4, std 17.06, range [33.78, 98.44]

Sequence (193 aa):
AMYHDIGKIYTPQYFTENQQTGFNMHRLFEPEESAQLIIEHVTRGEALARQYKLPQSFINIIREHHGTTHVESFYRQALKNAHDDASLVDETKFRYPGPKPRTKEAAIIMIADSAEAGMHALEPDKQSEEGVIEHINAVIHKKTEDEQFTHCPLTFEELNQIKRTLIKLLTPRIRVPITPKSEEKHNSEEQIE